Protein AF-A0AAV7CXI5-F1 (afdb_monomer_lite)

Sequence (286 aa):
MQMFTACCPSTSPLQGREEMSVQGQGTQFEPGCSVCAQWKELILSHHNNRNGEIYWGNSDPSMWPTHYWEVAKVYMPRGQTQYKRPKQSDATALLNLLNNCNYFNIQNTSRVREIIRCRNELMHSFNMKVSSTWLEAFGQKMHDLISEFTHVPGLVKEGEKMQEVLLSDWKVEDLGICDVDGILQRESRFELQSATSYTRLLPYDVERRMIEQMIQELSLEIVERGSLTKEDEEKVCKIRNFLAQNEDLRIVFQEDLQWLDCLSKNNFAPNAGKLFPARRPKLFDH

Secondary structure (DSSP, 8-state):
------PPPS---SS-S-------BTTB---SSHHHHHHHHHHHHHB--TTPPP-GGGS-GGGTTT-HHHHHHTT-TT--TT--SGGGS-THHHHHHHHHBGGG--S-HHHHHHHHHHHHHHHHSGGG---HHHHHHHHHHHHHHHHTTTTSTTHHHHHHHHHHHHH----EEE------TTS--SS-SSS--SS---EEE-HHHHHHHHHHHHHHHHHHHHHHHTS--HHHHHHHHHHHHHHHH-HHHHHHTHHHHHHHHHHHTT---TTGGG-S----------

Radius of gyration: 30.29 Å; chains: 1; bounding box: 73×61×79 Å

InterPro domains:
  IPR027897 Protein of unknown function DUF4559 [PF15112] (23-261)
  IPR027897 Protein of unknown function DUF4559 [PTHR35083] (24-264)

Foldseek 3Di:
DPFDPFDDDDDDDDDDDDDDDQAADAQDGDGPDPSLVVLVVQLVVFFQPPPQGFGRNLADSRCVRPQVLRSLQRLDNDHPSPDRHPVRDDCRSVLSCLLGGCPQVQVDSVLSVVLVVLVVCQVPDDVSDDDLVSLLVNLVSLLVRLVSVPVPPPSVVVNVVSNCVSPDDQWDWDQVPPPPPDDDPDDDPDPPPPDGPTDTHDPVRVVLVVLVVLLVVLVVVCVVVVADDPVSVVSLVVSVVVCVVPVPSCVVCVLSNVVSVCRVVPPDDPVCPPPDPPPDPPDDDD

Organism: Engystomops pustulosus (NCBI:txid76066)

Structure (mmCIF, N/CA/C/O backbone):
data_AF-A0AAV7CXI5-F1
#
_entry.id   AF-A0AAV7CXI5-F1
#
loop_
_atom_site.group_PDB
_atom_site.id
_atom_site.type_symbol
_atom_site.label_atom_id
_atom_site.label_alt_id
_atom_site.label_comp_id
_atom_site.label_asym_id
_atom_site.label_entity_id
_atom_site.label_seq_id
_atom_site.pdbx_PDB_ins_code
_atom_site.Cartn_x
_atom_site.Cartn_y
_atom_site.Cartn_z
_atom_site.occupancy
_atom_site.B_iso_or_equiv
_atom_site.auth_seq_id
_atom_site.auth_comp_id
_atom_site.auth_asym_id
_atom_site.auth_atom_id
_atom_site.pdbx_PDB_model_num
ATOM 1 N N . MET A 1 1 ? -6.488 -0.888 26.073 1.00 47.25 1 MET A N 1
ATOM 2 C CA . MET A 1 1 ? -7.222 -2.064 26.582 1.00 47.25 1 MET A CA 1
ATOM 3 C C . MET A 1 1 ? -6.416 -2.679 27.714 1.00 47.25 1 MET A C 1
ATOM 5 O O . MET A 1 1 ? -5.356 -3.231 27.450 1.00 47.25 1 MET A O 1
ATOM 9 N N . GLN A 1 2 ? -6.852 -2.505 28.966 1.00 37.34 2 GLN A N 1
ATOM 10 C CA . GLN A 1 2 ? -6.344 -3.324 30.071 1.00 37.34 2 GLN A CA 1
ATOM 11 C C . GLN A 1 2 ? -6.796 -4.771 29.840 1.00 37.34 2 GLN A C 1
ATOM 13 O O . GLN A 1 2 ? -7.914 -5.012 29.391 1.00 37.34 2 GLN A O 1
ATOM 18 N N . MET A 1 3 ? -5.861 -5.697 30.038 1.00 42.16 3 MET A N 1
ATOM 19 C CA . MET A 1 3 ? -5.921 -7.078 29.575 1.00 42.16 3 MET A CA 1
ATOM 20 C C . MET A 1 3 ? -6.980 -7.879 30.333 1.00 42.16 3 MET A C 1
ATOM 22 O O . MET A 1 3 ? -6.819 -8.152 31.521 1.00 42.16 3 MET A O 1
ATOM 26 N N . PHE A 1 4 ? -8.029 -8.307 29.631 1.00 46.59 4 PHE A N 1
ATOM 27 C CA . PHE A 1 4 ? -8.813 -9.454 30.074 1.00 46.59 4 PHE A CA 1
ATOM 28 C C . PHE A 1 4 ? -7.882 -10.674 30.119 1.00 46.59 4 PHE A C 1
ATOM 30 O O . PHE A 1 4 ? -7.115 -10.912 29.184 1.00 46.59 4 PHE A O 1
ATOM 37 N N . THR A 1 5 ? -7.903 -11.417 31.223 1.00 51.31 5 THR A N 1
ATOM 38 C CA . THR A 1 5 ? -7.179 -12.684 31.370 1.00 51.31 5 THR A CA 1
ATOM 39 C C . THR A 1 5 ? -7.609 -13.687 30.290 1.00 51.31 5 THR A C 1
ATOM 41 O O . THR A 1 5 ? -8.705 -13.593 29.740 1.00 51.31 5 THR A O 1
ATOM 44 N N . ALA A 1 6 ? -6.707 -14.614 29.952 1.00 51.94 6 ALA A N 1
ATOM 45 C CA . ALA A 1 6 ? -6.803 -15.549 28.825 1.00 51.94 6 ALA A CA 1
ATOM 46 C C . ALA A 1 6 ? -8.204 -16.183 28.623 1.00 51.94 6 ALA A C 1
ATOM 48 O O . ALA A 1 6 ? -8.806 -16.664 29.583 1.00 51.94 6 ALA A O 1
ATOM 49 N N . CYS A 1 7 ? -8.703 -16.214 27.372 1.00 55.12 7 CYS A N 1
ATOM 50 C CA . CYS A 1 7 ? -9.904 -16.985 26.994 1.00 55.12 7 CYS A CA 1
ATOM 51 C C . CYS A 1 7 ? -9.528 -18.477 26.800 1.00 55.12 7 CYS A C 1
ATOM 53 O O . CYS A 1 7 ? -8.348 -18.834 26.756 1.00 55.12 7 CYS A O 1
ATOM 55 N N . CYS A 1 8 ? -10.537 -19.354 26.766 1.00 55.53 8 CYS A N 1
ATOM 56 C CA . CYS A 1 8 ? -10.413 -20.816 26.775 1.00 55.53 8 CYS A CA 1
ATOM 57 C C . CYS A 1 8 ? -9.412 -21.354 25.731 1.00 55.53 8 CYS A C 1
ATOM 59 O O . CYS A 1 8 ? -9.425 -20.881 24.594 1.00 55.53 8 CYS A O 1
ATOM 61 N N . PRO A 1 9 ? -8.581 -22.359 26.072 1.00 48.94 9 PRO A N 1
ATOM 62 C CA . PRO A 1 9 ? -7.641 -22.947 25.126 1.00 48.94 9 PRO A CA 1
ATOM 63 C C . PRO A 1 9 ? -8.378 -23.649 23.980 1.00 48.94 9 PRO A C 1
ATOM 65 O O . PRO A 1 9 ? -9.258 -24.483 24.196 1.00 48.94 9 PRO A O 1
ATOM 68 N N . SER A 1 10 ? -7.982 -23.338 22.750 1.00 46.09 10 SER A N 1
ATOM 69 C CA . SER A 1 10 ? -8.401 -24.056 21.551 1.00 46.09 10 SER A CA 1
ATOM 70 C C . SER A 1 10 ? -7.674 -25.413 21.471 1.00 46.09 10 SER A C 1
ATOM 72 O O . SER A 1 10 ? -6.542 -25.488 20.995 1.00 46.09 10 SER A O 1
ATOM 74 N N . THR A 1 11 ? -8.366 -26.469 21.922 1.00 41.22 11 THR A N 1
ATOM 75 C CA . THR A 1 11 ? -8.147 -27.930 21.731 1.00 41.22 11 THR A CA 1
ATOM 76 C C . THR A 1 11 ? -6.982 -28.653 22.449 1.00 41.22 11 THR A C 1
ATOM 78 O O . THR A 1 11 ? -5.836 -28.215 22.437 1.00 41.22 11 THR A O 1
ATOM 81 N N . SER A 1 12 ? -7.341 -29.800 23.058 1.00 35.56 12 SER A N 1
ATOM 82 C CA . SER A 1 12 ? -6.599 -30.688 23.988 1.00 35.56 12 SER A CA 1
ATOM 83 C C . SER A 1 12 ? -5.642 -31.705 23.315 1.00 35.56 12 SER A C 1
ATOM 85 O O . SER A 1 12 ? -5.591 -31.791 22.088 1.00 35.56 12 SER A O 1
ATOM 87 N N . PRO A 1 13 ? -4.939 -32.560 24.099 1.00 40.28 13 PRO A N 1
ATOM 88 C CA . PRO A 1 13 ? -5.475 -33.921 24.237 1.00 40.28 13 PRO A CA 1
ATOM 89 C C . PRO A 1 13 ? -5.474 -34.480 25.677 1.00 40.28 13 PRO A C 1
ATOM 91 O O . PRO A 1 13 ? -4.562 -34.236 26.460 1.00 40.28 13 PRO A O 1
ATOM 94 N N . LEU A 1 14 ? -6.475 -35.338 25.919 1.00 32.94 14 LEU A N 1
ATOM 95 C CA . LEU A 1 14 ? -6.687 -36.299 27.017 1.00 32.94 14 LEU A CA 1
ATOM 96 C C . LEU A 1 14 ? -7.612 -35.896 28.188 1.00 32.94 14 LEU A C 1
ATOM 98 O O . LEU A 1 14 ? -7.341 -35.004 28.981 1.00 32.94 14 LEU A O 1
ATOM 102 N N . GLN A 1 15 ? -8.654 -36.734 28.301 1.00 31.69 15 GLN A N 1
ATOM 103 C CA . GLN A 1 15 ? -9.523 -37.045 29.442 1.00 31.69 15 GLN A CA 1
ATOM 104 C C . GLN A 1 15 ? -10.664 -36.077 29.796 1.00 31.69 15 GLN A C 1
ATOM 106 O O . GLN A 1 15 ? -10.597 -35.283 30.725 1.00 31.69 15 GLN A O 1
ATOM 111 N N . GLY A 1 16 ? -11.798 -36.318 29.126 1.00 30.44 16 GLY A N 1
ATOM 112 C CA . GLY A 1 16 ? -13.092 -36.492 29.789 1.00 30.44 16 GLY A CA 1
ATOM 113 C C . GLY A 1 16 ? -13.636 -35.286 30.545 1.00 30.44 16 G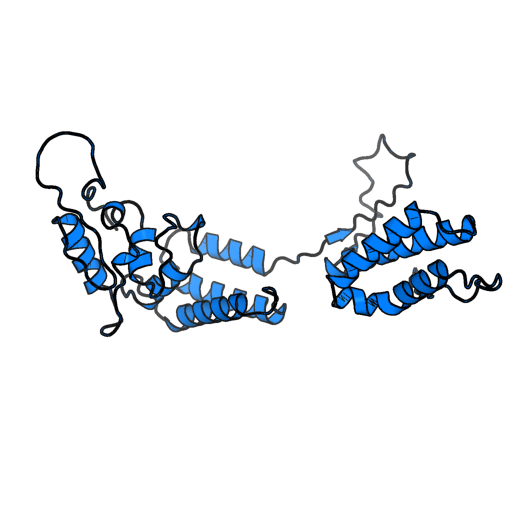LY A C 1
ATOM 114 O O . GLY A 1 16 ? -13.746 -35.341 31.764 1.00 30.44 16 GLY A O 1
ATOM 115 N N . ARG A 1 17 ? -14.039 -34.243 29.817 1.00 30.09 17 ARG A N 1
ATOM 116 C CA . ARG A 1 17 ? -15.078 -33.269 30.193 1.00 30.09 17 ARG A CA 1
ATOM 117 C C . ARG A 1 17 ? -15.551 -32.578 28.915 1.00 30.09 17 ARG A C 1
ATOM 119 O O . ARG A 1 17 ? -14.737 -32.330 28.034 1.00 30.09 17 ARG A O 1
ATOM 126 N N . GLU A 1 18 ? -16.857 -32.356 28.813 1.00 33.19 18 GLU A N 1
ATOM 127 C CA . GLU A 1 18 ? -17.564 -31.835 27.637 1.00 33.19 18 GLU A CA 1
ATOM 128 C C . GLU A 1 18 ? -16.825 -30.658 26.975 1.00 33.19 18 GLU A C 1
ATOM 130 O O . GLU A 1 18 ? -16.590 -29.614 27.583 1.00 33.19 18 GLU A O 1
ATOM 135 N N . GLU A 1 19 ? -16.429 -30.862 25.718 1.00 35.09 19 GLU A N 1
ATOM 136 C CA . GLU A 1 19 ? -15.735 -29.884 24.886 1.00 35.09 19 GLU A CA 1
ATOM 137 C C . GLU A 1 19 ? -16.727 -28.817 24.403 1.00 35.09 19 GLU A C 1
ATOM 139 O O . GLU A 1 19 ? -17.526 -29.051 23.497 1.00 35.09 19 GLU A O 1
ATOM 144 N N . MET A 1 20 ? -16.676 -27.618 24.984 1.00 41.19 20 MET A N 1
ATOM 145 C CA . MET A 1 20 ? -17.403 -26.457 24.463 1.00 41.19 20 MET A CA 1
ATOM 146 C C . MET A 1 20 ? -16.547 -25.760 23.401 1.00 41.19 20 MET A C 1
ATOM 148 O O . MET A 1 20 ? -15.656 -24.970 23.710 1.00 41.19 20 MET A O 1
ATOM 152 N N . SER A 1 21 ? -16.798 -26.084 22.132 1.00 45.56 21 SER A N 1
ATOM 153 C CA . SER A 1 21 ? -16.204 -25.385 20.987 1.00 45.56 21 SER A CA 1
ATOM 154 C C . SER A 1 21 ? -16.724 -23.941 20.923 1.00 45.56 21 SER A C 1
ATOM 156 O O . SER A 1 21 ? -17.924 -23.716 20.783 1.00 45.56 21 SER A O 1
ATOM 158 N N . VAL A 1 22 ? -15.825 -22.956 21.042 1.00 59.28 22 VAL A N 1
ATOM 159 C CA . VAL A 1 22 ? -16.136 -21.512 21.027 1.00 59.28 22 VAL A CA 1
ATOM 160 C C . VAL A 1 22 ? -15.787 -20.925 19.656 1.00 59.28 22 VAL A C 1
ATOM 162 O O . VAL A 1 22 ? -14.892 -20.093 19.535 1.00 59.28 22 VAL A O 1
ATOM 165 N N . GLN A 1 23 ? -16.447 -21.393 18.595 1.00 63.03 23 GLN A N 1
ATOM 166 C CA . GLN A 1 23 ? -16.247 -20.869 17.238 1.00 63.03 23 GLN A CA 1
ATOM 167 C C . GLN A 1 23 ? -17.480 -20.110 16.750 1.00 63.03 23 GLN A C 1
ATOM 169 O O . GLN A 1 23 ? -18.605 -20.600 16.835 1.00 63.03 23 GLN A O 1
ATOM 174 N N . GLY A 1 24 ? -17.260 -18.905 16.219 1.00 64.56 24 GLY A N 1
ATOM 175 C CA . GLY A 1 24 ? -18.281 -18.187 15.462 1.00 64.56 24 GLY A CA 1
ATOM 176 C C . GLY A 1 24 ? -18.542 -18.870 14.119 1.00 64.56 24 GLY A C 1
ATOM 177 O O . GLY A 1 24 ? -17.633 -19.442 13.516 1.00 64.56 24 GLY A O 1
ATOM 178 N N . GLN A 1 25 ? -19.776 -18.793 13.629 1.00 70.69 25 GLN A N 1
ATOM 179 C CA . GLN A 1 25 ? -20.163 -19.276 12.303 1.00 70.69 25 GLN A CA 1
ATOM 180 C C . GLN A 1 25 ? -20.842 -18.148 11.539 1.00 70.69 25 GLN A C 1
ATOM 182 O O . GLN A 1 25 ? -21.933 -17.709 11.898 1.00 70.69 25 GLN A O 1
ATOM 187 N N . GLY A 1 26 ? -20.188 -17.661 10.482 1.00 77.50 26 GLY A N 1
ATOM 188 C CA . GLY A 1 26 ? -20.688 -16.519 9.718 1.00 77.50 26 GLY A CA 1
ATOM 189 C C . GLY A 1 26 ? -20.976 -15.331 10.638 1.00 77.50 26 GLY A C 1
ATOM 190 O O . GLY A 1 26 ? -20.053 -14.793 11.250 1.00 77.50 26 GLY A O 1
ATOM 191 N N . THR A 1 27 ? -22.255 -14.966 10.754 1.00 81.00 27 THR A N 1
ATOM 192 C CA . THR A 1 27 ? -22.753 -13.845 11.567 1.00 81.00 27 THR A CA 1
ATOM 193 C C . THR A 1 27 ? -23.290 -14.233 12.945 1.00 81.00 27 THR A C 1
ATOM 195 O O . THR A 1 27 ? -23.721 -13.371 13.712 1.00 81.00 27 THR A O 1
ATOM 198 N N . GLN A 1 28 ? -23.202 -15.512 13.315 1.00 83.38 28 GLN A N 1
ATOM 199 C CA . GLN A 1 28 ? -23.651 -16.033 14.605 1.00 83.38 28 GLN A CA 1
ATOM 200 C C . GLN A 1 28 ? -22.463 -16.398 15.501 1.00 83.38 28 GLN A C 1
ATOM 202 O O . GLN A 1 28 ? -21.452 -16.934 15.043 1.00 83.38 28 GLN A O 1
ATOM 207 N N . PHE A 1 29 ? -22.586 -16.110 16.796 1.00 85.62 29 PHE A N 1
ATOM 208 C CA . PHE A 1 29 ? -21.598 -16.486 17.804 1.00 85.62 29 PHE A CA 1
ATOM 209 C C . PHE A 1 29 ? -22.244 -16.587 19.178 1.00 85.62 29 PHE A C 1
ATOM 211 O O . PHE A 1 29 ? -22.732 -15.585 19.702 1.00 85.62 29 PHE A O 1
ATOM 218 N N . GLU A 1 30 ? -22.187 -17.771 19.782 1.00 85.19 30 GLU A N 1
ATOM 219 C CA . GLU A 1 30 ? -22.586 -17.984 21.169 1.00 85.19 30 GLU A CA 1
ATOM 220 C C . GLU A 1 30 ? -21.337 -18.123 22.052 1.00 85.19 30 GLU A C 1
ATOM 222 O O . GLU A 1 30 ? -20.504 -19.002 21.812 1.00 85.19 30 GLU A O 1
ATOM 227 N N . PRO A 1 31 ? -21.143 -17.233 23.043 1.00 83.19 31 PRO A N 1
ATOM 228 C CA . PRO A 1 31 ? -19.940 -17.245 23.856 1.00 83.19 31 PRO A CA 1
ATOM 229 C C . PRO A 1 31 ? -19.954 -18.435 24.818 1.00 83.19 31 PRO A C 1
ATOM 231 O O . PRO A 1 31 ? -20.821 -18.544 25.680 1.00 83.19 31 PRO A O 1
ATOM 234 N N . GLY A 1 32 ? -18.936 -19.291 24.728 1.00 83.00 32 GLY A N 1
ATOM 235 C CA . GLY A 1 32 ? -18.778 -20.425 25.640 1.00 83.00 32 GLY A CA 1
ATOM 236 C C . GLY A 1 32 ? -18.135 -20.087 26.991 1.00 83.00 32 GLY A C 1
ATOM 237 O O . GLY A 1 32 ? -17.908 -20.970 27.809 1.00 83.00 32 GLY A O 1
ATOM 238 N N . CYS A 1 33 ? -17.791 -18.828 27.260 1.00 85.81 33 CYS A N 1
ATOM 239 C CA . CYS A 1 33 ? -17.274 -18.428 28.569 1.00 85.81 33 CYS A CA 1
ATOM 240 C C . CYS A 1 33 ? -17.501 -16.938 28.843 1.00 85.81 33 CYS A C 1
ATOM 242 O O . CYS A 1 33 ? -17.789 -16.159 27.931 1.00 85.81 33 CYS A O 1
ATOM 244 N N . SER A 1 34 ? -17.324 -16.530 30.102 1.00 87.06 34 SER A N 1
ATOM 245 C CA . SER A 1 34 ? -17.525 -15.145 30.546 1.00 87.06 34 SER A CA 1
ATOM 246 C C . SER A 1 34 ? -16.591 -14.146 29.857 1.00 87.06 34 SER A C 1
ATOM 248 O O . SER A 1 34 ? -17.034 -13.063 29.487 1.00 87.06 34 SER A O 1
ATOM 250 N N . VAL A 1 35 ? -15.326 -14.511 29.621 1.00 86.75 35 VAL A N 1
ATOM 251 C CA . VAL A 1 35 ? -14.349 -13.654 28.922 1.00 86.75 35 VAL A CA 1
ATOM 252 C C . VAL A 1 35 ? -14.801 -13.387 27.490 1.00 86.75 35 VAL A C 1
ATOM 254 O O . VAL A 1 35 ? -14.877 -12.242 27.051 1.00 86.75 35 VAL A O 1
ATOM 257 N N . CYS A 1 36 ? -15.142 -14.445 26.757 1.00 87.56 36 CYS A N 1
ATOM 258 C CA . CYS A 1 36 ? -15.568 -14.320 25.374 1.00 87.56 36 CYS A CA 1
ATOM 259 C C . CYS A 1 36 ? -16.972 -13.657 25.260 1.00 87.56 36 CYS A C 1
ATOM 261 O O . CYS A 1 36 ? -17.241 -12.974 24.271 1.00 87.56 36 CYS A O 1
ATOM 263 N N . ALA A 1 37 ? -17.824 -13.734 26.295 1.00 88.69 37 ALA A N 1
ATOM 264 C CA . ALA A 1 37 ? -19.063 -12.949 26.392 1.00 88.69 37 ALA A CA 1
ATOM 265 C C . ALA A 1 37 ? -18.801 -11.441 26.576 1.00 88.69 37 ALA A C 1
ATOM 267 O O . ALA A 1 37 ? -19.404 -10.634 25.872 1.00 88.69 37 ALA A O 1
ATOM 268 N N . GLN A 1 38 ? -17.862 -11.063 27.450 1.00 90.75 38 GLN A N 1
ATOM 269 C CA . GLN A 1 38 ? -17.467 -9.660 27.652 1.00 90.75 38 GLN A CA 1
ATOM 270 C C . GLN A 1 38 ? -16.873 -9.050 26.379 1.00 90.75 38 GLN A C 1
ATOM 272 O O . GLN A 1 38 ? -17.186 -7.916 26.027 1.00 90.75 38 GLN A O 1
ATOM 277 N N . TRP A 1 39 ? -16.060 -9.812 25.643 1.00 90.88 39 TRP A N 1
ATOM 278 C CA . TRP A 1 39 ? -15.565 -9.371 24.339 1.00 90.88 39 TRP A CA 1
ATOM 279 C C . TRP A 1 39 ? -16.685 -9.183 23.317 1.00 90.88 39 TRP A C 1
ATOM 281 O O . TRP A 1 39 ? -16.694 -8.166 22.627 1.00 90.88 39 TRP A O 1
ATOM 291 N N . LYS A 1 40 ? -17.640 -10.121 23.229 1.00 90.25 40 LYS A N 1
ATOM 292 C CA . LYS A 1 40 ? -18.816 -9.985 22.351 1.00 90.25 40 LYS A CA 1
ATOM 293 C C . LYS A 1 40 ? -19.586 -8.703 22.674 1.00 90.25 40 LYS A C 1
ATOM 295 O O . LYS A 1 40 ? -19.893 -7.940 21.762 1.00 90.25 40 LYS A O 1
ATOM 300 N N . GLU A 1 41 ? -19.850 -8.450 23.954 1.00 90.56 41 GLU A N 1
ATOM 301 C CA . GLU A 1 41 ? -20.524 -7.236 24.424 1.00 90.56 41 GLU A CA 1
ATOM 302 C C . GLU A 1 41 ? -19.735 -5.969 24.069 1.00 90.56 41 GLU A C 1
ATOM 304 O O . GLU A 1 41 ? -20.310 -5.026 23.530 1.00 90.56 41 GLU A O 1
ATOM 309 N N . LEU A 1 42 ? -18.417 -5.966 24.288 1.00 91.50 42 LEU A N 1
ATOM 310 C CA . LEU A 1 42 ? -17.548 -4.831 23.975 1.00 91.50 42 LEU A CA 1
ATOM 311 C C . LEU A 1 42 ? -17.474 -4.542 22.467 1.00 91.50 42 LEU A C 1
ATOM 313 O O . LEU A 1 42 ? -17.495 -3.388 22.047 1.00 91.50 42 LEU A O 1
ATOM 317 N N . ILE A 1 43 ? -17.390 -5.583 21.638 1.00 91.44 43 ILE A N 1
ATOM 318 C CA . ILE A 1 43 ? -17.382 -5.439 20.177 1.00 91.44 43 ILE A CA 1
ATOM 319 C C . ILE A 1 43 ? -18.723 -4.864 19.710 1.00 91.44 43 ILE A C 1
ATOM 321 O O . ILE A 1 43 ? -18.734 -3.925 18.919 1.00 91.44 43 ILE A O 1
ATOM 325 N N . LEU A 1 44 ? -19.840 -5.390 20.220 1.00 90.25 44 LEU A N 1
ATOM 326 C CA . LEU A 1 44 ? -21.183 -4.915 19.882 1.00 90.25 44 LEU A CA 1
ATOM 327 C C . LEU A 1 44 ? -21.425 -3.473 20.343 1.00 90.25 44 LEU A C 1
ATOM 329 O O . LEU A 1 44 ? -21.988 -2.685 19.587 1.00 90.25 44 LEU A O 1
ATOM 333 N N . SER A 1 45 ? -20.991 -3.110 21.552 1.00 91.06 45 SER A N 1
ATOM 334 C CA . SER A 1 45 ? -21.220 -1.774 22.118 1.00 91.06 45 SER A CA 1
ATOM 335 C C . SER A 1 45 ? -20.477 -0.675 21.356 1.00 91.06 45 SER A C 1
ATOM 337 O O . SER A 1 45 ? -20.969 0.452 21.250 1.00 91.06 45 SER A O 1
ATOM 339 N N . HIS A 1 46 ? -19.322 -1.010 20.777 1.00 90.50 46 HIS A N 1
ATOM 340 C CA . HIS A 1 46 ? -18.525 -0.081 19.984 1.00 90.50 46 HIS A CA 1
ATOM 341 C C . HIS A 1 46 ? -18.806 -0.137 18.476 1.00 90.50 46 HIS A C 1
ATOM 343 O O . HIS A 1 46 ? -18.288 0.703 17.735 1.00 90.50 46 HIS A O 1
ATOM 349 N N . HIS A 1 47 ? -19.652 -1.056 18.006 1.00 90.25 47 HIS A N 1
ATO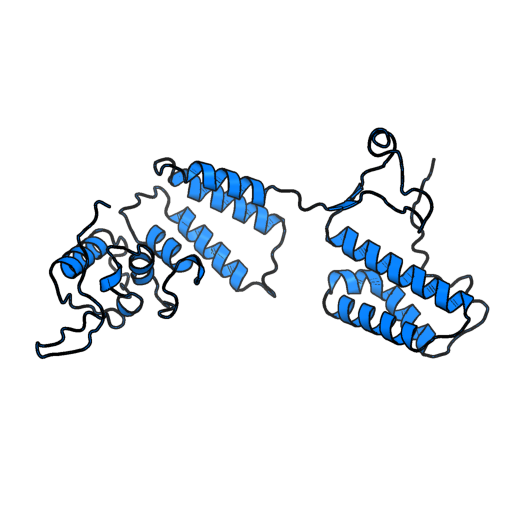M 350 C CA . HIS A 1 47 ? -20.015 -1.157 16.595 1.00 90.25 47 HIS A CA 1
ATOM 351 C C . HIS A 1 47 ? -20.960 -0.012 16.191 1.00 90.25 47 HIS A C 1
ATOM 353 O O . HIS A 1 47 ? -22.110 0.066 16.625 1.00 90.25 47 HIS A O 1
ATOM 359 N N . ASN A 1 48 ? -20.489 0.906 15.346 1.00 84.50 48 ASN A N 1
ATOM 360 C CA . ASN A 1 48 ? -21.250 2.098 14.956 1.00 84.50 48 ASN A CA 1
ATOM 361 C C . ASN A 1 48 ? -22.290 1.818 13.851 1.00 84.50 48 ASN A C 1
ATOM 363 O O . ASN A 1 48 ? -23.235 2.589 13.674 1.00 84.50 48 ASN A O 1
ATOM 367 N N . ASN A 1 49 ? -22.154 0.703 13.131 1.00 74.06 49 ASN A N 1
ATOM 368 C CA . ASN A 1 49 ? -23.065 0.324 12.065 1.00 74.06 49 ASN A CA 1
ATOM 369 C C . ASN A 1 49 ? -24.167 -0.575 12.637 1.00 74.06 49 ASN A C 1
ATOM 371 O O . ASN A 1 49 ? -23.985 -1.782 12.773 1.00 74.06 49 ASN A O 1
ATOM 375 N N . ARG A 1 50 ? -25.317 0.023 12.975 1.00 58.28 50 ARG A N 1
ATOM 376 C CA . ARG A 1 50 ? -26.485 -0.693 13.529 1.00 58.28 50 ARG A CA 1
ATOM 377 C C . ARG A 1 50 ? -27.083 -1.735 12.575 1.00 58.28 50 ARG A C 1
ATOM 379 O O . ARG A 1 50 ? -27.768 -2.636 13.039 1.00 58.28 50 ARG A O 1
ATOM 386 N N . ASN A 1 51 ? -26.806 -1.617 11.275 1.00 60.19 51 ASN A N 1
ATOM 387 C CA . ASN A 1 51 ? -27.231 -2.566 10.241 1.00 60.19 51 ASN A CA 1
ATOM 388 C C . ASN A 1 51 ? -26.072 -3.458 9.761 1.00 60.19 51 ASN A C 1
ATOM 390 O O . ASN A 1 51 ? -26.246 -4.244 8.834 1.00 60.19 51 ASN A O 1
ATOM 394 N N . GLY A 1 52 ? -24.872 -3.281 10.319 1.00 66.81 52 GLY A N 1
ATOM 395 C CA . GLY A 1 52 ? -23.676 -3.978 9.881 1.00 66.81 52 GLY A CA 1
ATOM 396 C C . GLY A 1 52 ? -23.596 -5.345 10.525 1.00 66.81 52 GLY A C 1
ATOM 397 O O . GLY A 1 52 ? -23.624 -5.462 11.747 1.00 66.81 52 GLY A O 1
ATOM 398 N N . GLU A 1 53 ? -23.484 -6.370 9.693 1.00 81.88 53 GLU A N 1
ATOM 399 C CA . GLU A 1 53 ? -23.221 -7.720 10.161 1.00 81.88 53 GLU A CA 1
ATOM 400 C C . GLU A 1 53 ? -21.829 -7.799 10.794 1.00 81.88 53 GLU A C 1
ATOM 402 O O . GLU A 1 53 ? -20.856 -7.254 10.267 1.00 81.88 53 GLU A O 1
ATOM 407 N N . ILE A 1 54 ? -21.741 -8.504 11.920 1.00 88.56 54 ILE A N 1
ATOM 408 C CA . ILE A 1 54 ? -20.467 -8.887 12.521 1.00 88.56 54 ILE A CA 1
ATOM 409 C C . ILE A 1 54 ? -20.151 -10.301 12.060 1.00 88.56 54 ILE A C 1
ATOM 411 O O . ILE A 1 54 ? -20.949 -11.213 12.247 1.00 88.56 54 ILE A O 1
ATOM 415 N N . TYR A 1 55 ? -18.972 -10.489 11.484 1.00 89.56 55 TYR A N 1
ATOM 416 C CA . TYR A 1 55 ? -18.531 -11.727 10.853 1.00 89.56 55 TYR A CA 1
ATOM 417 C C . TYR A 1 55 ? -17.680 -12.549 11.820 1.00 89.56 55 TYR A C 1
ATOM 419 O O . TYR A 1 55 ? -16.470 -12.713 11.642 1.00 89.56 55 TYR A O 1
ATOM 427 N N . TRP A 1 56 ? -18.313 -13.051 12.878 1.00 89.12 56 TRP A N 1
ATOM 428 C CA . TRP A 1 56 ? -17.651 -13.821 13.932 1.00 89.12 56 TRP A CA 1
ATOM 429 C C . TRP A 1 56 ? -16.865 -15.023 13.409 1.00 89.12 56 TRP A C 1
ATOM 431 O O . TRP A 1 56 ? -15.806 -15.328 13.949 1.00 89.12 56 TRP A O 1
ATOM 441 N N . GLY A 1 57 ? -17.336 -15.667 12.334 1.00 87.44 57 GLY A N 1
ATOM 442 C CA . GLY A 1 57 ? -16.657 -16.817 11.724 1.00 87.44 57 GLY A CA 1
ATOM 443 C C . GLY A 1 57 ? -15.276 -16.518 11.135 1.00 87.44 57 GLY A C 1
ATOM 444 O O . GLY A 1 57 ? -14.529 -17.443 10.832 1.00 87.44 57 GLY A O 1
ATOM 445 N N . ASN A 1 58 ? -14.904 -15.244 10.994 1.00 88.25 58 ASN A N 1
ATOM 446 C CA . ASN A 1 58 ? -13.575 -14.863 10.523 1.00 88.25 58 ASN A CA 1
ATOM 447 C C . ASN A 1 58 ? -12.503 -14.900 11.609 1.00 88.25 58 ASN A C 1
ATOM 449 O O . ASN A 1 58 ? -11.317 -14.786 11.291 1.00 88.25 58 ASN A O 1
ATOM 453 N N . SER A 1 59 ? -12.911 -14.971 12.873 1.00 88.31 59 SER A N 1
ATOM 454 C CA . SER A 1 59 ? -12.033 -14.779 14.014 1.00 88.31 59 SER A CA 1
ATOM 455 C C . SER A 1 59 ? -12.003 -16.0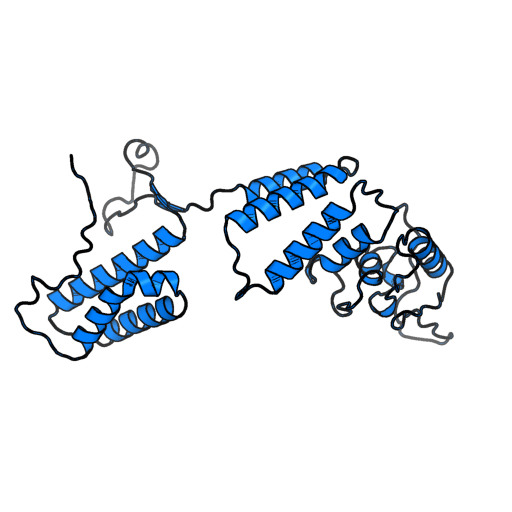01 14.920 1.00 88.31 59 SER A C 1
ATOM 457 O O . SER A 1 59 ? -12.967 -16.757 14.998 1.00 88.31 59 SER A O 1
ATOM 459 N N . ASP A 1 60 ? -10.887 -16.162 15.624 1.00 87.25 60 ASP A N 1
ATOM 460 C CA . ASP A 1 60 ? -10.741 -17.079 16.745 1.00 87.25 60 ASP A CA 1
ATOM 461 C C . ASP A 1 60 ? -10.948 -16.332 18.084 1.00 87.25 60 ASP A C 1
ATOM 463 O O . ASP A 1 60 ? -10.055 -15.590 18.515 1.00 87.25 60 ASP A O 1
ATOM 467 N N . PRO A 1 61 ? -12.096 -16.514 18.773 1.00 87.38 61 PRO A N 1
ATOM 468 C CA . PRO A 1 61 ? -12.387 -15.832 20.035 1.00 87.38 61 PRO A CA 1
ATOM 469 C C . PRO A 1 61 ? -11.381 -16.118 21.152 1.00 87.38 61 PRO A C 1
ATOM 471 O O . PRO A 1 61 ? -11.155 -15.263 22.012 1.00 87.38 61 PRO A O 1
ATOM 474 N N . SER A 1 62 ? -10.730 -17.290 21.130 1.00 84.81 62 SER A N 1
ATOM 475 C CA . SER A 1 62 ? -9.714 -17.650 22.130 1.00 84.81 62 SER A CA 1
ATOM 476 C C . SER A 1 62 ? -8.511 -16.695 22.109 1.00 84.81 62 SER A C 1
ATOM 478 O O . SER A 1 62 ? -7.824 -16.509 23.116 1.00 84.81 62 SER A O 1
ATOM 480 N N . MET A 1 63 ? -8.303 -16.025 20.974 1.00 86.62 63 MET A N 1
ATOM 481 C CA . MET A 1 63 ? -7.140 -15.198 20.690 1.00 86.62 63 MET A CA 1
ATOM 482 C C . MET A 1 63 ? -7.392 -13.696 20.894 1.00 86.62 63 MET A C 1
ATOM 484 O O . MET A 1 63 ? -6.424 -12.937 20.933 1.00 86.62 63 MET A O 1
ATOM 488 N N . TRP A 1 64 ? -8.637 -13.240 21.089 1.00 88.44 64 TRP A N 1
ATOM 489 C CA . TRP A 1 64 ? -8.956 -11.814 21.299 1.00 88.44 64 TRP A CA 1
ATOM 490 C C . TRP A 1 64 ? -8.150 -11.117 22.408 1.00 88.44 64 TRP A C 1
ATOM 492 O O . TRP A 1 64 ? -7.716 -9.986 22.179 1.00 88.44 64 TRP A O 1
ATOM 502 N N . PRO A 1 65 ? -7.866 -11.749 23.568 1.00 84.88 65 PRO A N 1
ATOM 503 C CA . PRO A 1 65 ? -7.106 -11.090 24.631 1.00 84.88 65 PRO A CA 1
ATOM 504 C C . PRO A 1 65 ? -5.650 -10.775 24.267 1.00 84.88 65 PRO A C 1
ATOM 506 O O . PRO A 1 65 ? -5.049 -9.879 24.854 1.00 84.88 65 PRO A O 1
ATOM 509 N N . THR A 1 66 ? -5.066 -11.528 23.332 1.00 84.06 66 THR A N 1
ATOM 510 C CA . THR A 1 66 ? -3.625 -11.482 23.029 1.00 84.06 66 THR A CA 1
ATOM 511 C C . THR A 1 66 ? -3.324 -11.031 21.601 1.00 84.06 66 THR A C 1
ATOM 513 O O . THR A 1 66 ? -2.238 -10.520 21.333 1.00 84.06 66 THR A O 1
ATOM 516 N N . HIS A 1 67 ? -4.277 -11.184 20.681 1.00 86.38 67 HIS A N 1
ATOM 517 C CA . HIS A 1 67 ? -4.118 -10.907 19.259 1.00 86.38 67 HIS A CA 1
ATOM 518 C C . HIS A 1 67 ? -5.210 -9.945 18.785 1.00 86.38 67 HIS A C 1
ATOM 520 O O . HIS A 1 67 ? -6.251 -10.354 18.277 1.00 86.38 67 HIS A O 1
ATOM 526 N N . TYR A 1 68 ? -4.932 -8.641 18.861 1.00 86.38 68 TYR A N 1
ATOM 527 C CA . TYR A 1 68 ? -5.857 -7.578 18.427 1.00 86.38 68 TYR A CA 1
ATOM 528 C C . TYR A 1 68 ? -6.326 -7.720 16.971 1.00 86.38 68 TYR A C 1
ATOM 530 O O . TYR A 1 68 ? -7.396 -7.245 16.603 1.00 86.38 68 TYR A O 1
ATOM 538 N N . TRP A 1 69 ? -5.531 -8.393 16.136 1.00 88.12 69 TRP A N 1
ATOM 539 C CA . TRP A 1 69 ? -5.891 -8.691 14.753 1.00 88.12 69 TRP A CA 1
ATOM 540 C C . TRP A 1 69 ? -7.159 -9.540 14.640 1.00 88.12 69 TRP A C 1
ATOM 542 O O . TRP A 1 69 ? -7.973 -9.300 13.756 1.00 88.12 69 TRP A O 1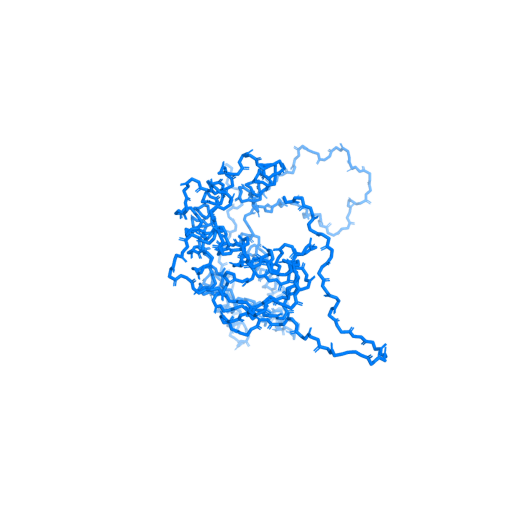
ATOM 552 N N . GLU A 1 70 ? -7.356 -10.491 15.552 1.00 89.00 70 GLU A N 1
ATOM 553 C CA . GLU A 1 70 ? -8.545 -11.345 15.576 1.00 89.00 70 GLU A CA 1
ATOM 554 C C . GLU A 1 70 ? -9.805 -10.509 15.824 1.00 89.00 70 GLU A C 1
ATOM 556 O O . GLU A 1 70 ? -10.793 -10.652 15.108 1.00 89.00 70 GLU A O 1
ATOM 561 N N . VAL A 1 71 ? -9.723 -9.516 16.714 1.00 91.00 71 VAL A N 1
ATOM 562 C CA . VAL A 1 71 ? -10.812 -8.552 16.928 1.00 91.00 71 VAL A CA 1
ATOM 563 C C . VAL A 1 71 ? -11.110 -7.752 15.657 1.00 91.00 71 VAL A C 1
ATOM 565 O O . VAL A 1 71 ? -12.267 -7.504 15.352 1.00 91.00 71 VAL A O 1
ATOM 568 N N . ALA A 1 72 ? -10.105 -7.370 14.866 1.00 91.06 72 ALA A N 1
ATOM 569 C CA . ALA A 1 72 ? -10.342 -6.621 13.628 1.00 91.06 72 ALA A CA 1
ATOM 570 C C . ALA A 1 72 ? -11.077 -7.450 12.554 1.00 91.06 72 ALA A C 1
ATOM 572 O O . ALA A 1 72 ? -11.864 -6.909 11.777 1.00 91.06 72 ALA A O 1
ATOM 573 N N . LYS A 1 73 ? -10.857 -8.770 12.502 1.00 90.12 73 LYS A N 1
ATOM 574 C CA . LYS A 1 73 ? -11.440 -9.646 11.470 1.00 90.12 73 LYS A CA 1
ATOM 575 C C . LYS A 1 73 ? -12.957 -9.768 11.531 1.00 90.12 73 LYS A C 1
ATOM 577 O O . LYS A 1 73 ? -13.578 -9.995 10.490 1.00 90.12 73 LYS A O 1
ATOM 582 N N . VAL A 1 74 ? -13.558 -9.605 12.711 1.00 90.75 74 VAL A N 1
ATOM 583 C CA . VAL A 1 74 ? -15.022 -9.681 12.856 1.00 90.75 74 VAL A CA 1
ATOM 584 C C . VAL A 1 74 ? -15.731 -8.541 12.117 1.00 90.75 74 VAL A C 1
ATOM 586 O O . VAL A 1 74 ? -16.907 -8.654 11.801 1.00 90.75 74 VAL A O 1
ATOM 589 N N . TYR A 1 75 ? -15.012 -7.473 11.761 1.00 90.12 75 TYR A N 1
ATOM 590 C CA . TYR A 1 75 ? -15.530 -6.358 10.967 1.00 90.12 75 TYR A CA 1
ATOM 591 C C . TYR A 1 75 ? -15.402 -6.581 9.447 1.00 90.12 75 TYR A C 1
ATOM 593 O O . TYR A 1 75 ? -15.719 -5.685 8.666 1.00 90.12 75 TYR A O 1
ATOM 601 N N . MET A 1 76 ? -14.908 -7.742 8.992 1.00 85.88 76 MET A N 1
ATOM 602 C CA . MET A 1 76 ? -14.627 -7.990 7.574 1.00 85.88 76 MET A CA 1
ATOM 603 C C . MET A 1 76 ? -15.713 -8.849 6.892 1.00 85.88 76 MET A C 1
ATOM 605 O O . MET A 1 76 ? -15.845 -10.017 7.221 1.00 85.88 76 MET A O 1
ATOM 609 N N . PRO A 1 77 ? -16.413 -8.369 5.851 1.00 76.69 77 PRO A N 1
ATOM 610 C CA . PRO A 1 77 ? -17.470 -9.144 5.186 1.00 76.69 77 PRO A CA 1
ATOM 611 C C . PRO A 1 77 ? -17.020 -10.376 4.392 1.00 76.69 77 PRO A C 1
ATOM 613 O O . PRO A 1 77 ? -17.829 -11.238 4.064 1.00 76.69 77 PRO A O 1
ATOM 616 N N . ARG A 1 78 ? -15.733 -10.467 4.042 1.00 73.69 78 ARG A N 1
ATOM 617 C CA . ARG A 1 78 ? -15.156 -11.555 3.230 1.00 73.69 78 ARG A CA 1
ATOM 618 C C . ARG A 1 78 ? -13.804 -11.989 3.803 1.00 73.69 78 ARG A C 1
ATOM 620 O O . ARG A 1 78 ? -12.783 -11.916 3.124 1.00 73.69 78 ARG A O 1
ATOM 627 N N . GLY A 1 79 ? -13.802 -12.322 5.093 1.00 67.06 79 GLY A N 1
ATOM 628 C CA . GLY A 1 79 ? -12.600 -12.589 5.877 1.00 67.06 79 GLY A CA 1
ATOM 629 C C . GLY A 1 79 ? -11.719 -13.704 5.333 1.00 67.06 79 GLY A C 1
ATOM 630 O O . GLY A 1 79 ? -12.197 -14.755 4.922 1.00 67.06 79 GLY A O 1
ATOM 631 N N . GLN A 1 80 ? -10.406 -13.496 5.400 1.00 66.56 80 GLN A N 1
ATOM 632 C CA . GLN A 1 80 ? -9.422 -14.546 5.163 1.00 66.56 80 GLN A CA 1
ATOM 633 C C . GLN A 1 80 ? -9.128 -15.272 6.488 1.00 66.56 80 GLN A C 1
ATOM 635 O O . GLN A 1 80 ? -8.182 -14.943 7.208 1.00 66.56 80 GLN A O 1
ATOM 640 N N . THR A 1 81 ? -9.966 -16.257 6.818 1.00 69.56 81 THR A N 1
ATOM 641 C CA . THR A 1 81 ? -9.904 -17.067 8.056 1.00 69.56 81 THR A CA 1
ATOM 642 C C . THR A 1 81 ? -8.537 -17.717 8.298 1.00 69.56 81 THR A C 1
ATOM 644 O O . THR A 1 81 ? -8.140 -17.938 9.440 1.00 69.56 81 THR A O 1
ATOM 647 N N . GLN A 1 82 ? -7.781 -17.964 7.228 1.00 69.88 82 GLN A N 1
ATOM 648 C CA . GLN A 1 82 ? -6.476 -18.625 7.249 1.00 69.88 82 GLN A CA 1
ATOM 649 C C . GLN A 1 82 ? -5.316 -17.788 7.822 1.00 69.88 82 GLN A C 1
ATOM 651 O O . GLN A 1 82 ? -4.327 -18.361 8.283 1.00 69.88 82 GLN A O 1
ATOM 656 N N . TYR A 1 83 ? -5.402 -16.452 7.837 1.00 74.12 83 TYR A N 1
ATOM 657 C CA . TYR A 1 83 ? -4.270 -15.603 8.238 1.00 74.12 83 TYR A CA 1
ATOM 658 C C . TYR A 1 83 ? -4.411 -15.104 9.668 1.00 74.12 83 TYR A C 1
ATOM 660 O O . TYR A 1 83 ? -5.253 -14.263 9.963 1.00 74.12 83 TYR A O 1
ATOM 668 N N . LYS A 1 84 ? -3.556 -15.577 10.575 1.00 70.25 84 LYS A N 1
ATOM 669 C CA . LYS A 1 84 ? -3.639 -15.258 12.014 1.00 70.25 84 LYS A CA 1
ATOM 670 C C . LYS A 1 84 ? -2.877 -13.991 12.421 1.00 70.25 84 LYS A C 1
ATOM 672 O O . LYS A 1 84 ? -2.889 -13.614 13.589 1.00 70.25 84 LYS A O 1
ATOM 677 N N . ARG A 1 85 ? -2.174 -13.334 11.490 1.00 73.94 85 ARG A N 1
ATOM 678 C CA . ARG A 1 85 ? -1.301 -12.189 11.798 1.00 73.94 85 ARG A CA 1
ATOM 679 C C . ARG A 1 85 ? -1.491 -11.026 10.821 1.00 73.94 85 ARG A C 1
ATOM 681 O O . ARG A 1 85 ? -1.651 -11.283 9.630 1.00 73.94 85 ARG A O 1
ATOM 688 N N . PRO A 1 86 ? -1.327 -9.767 11.280 1.00 77.25 86 PRO A N 1
ATOM 689 C CA . PRO A 1 86 ? -1.380 -8.588 10.411 1.00 77.25 86 PRO A CA 1
ATOM 690 C C . PRO A 1 86 ? -0.397 -8.650 9.238 1.00 77.25 86 PRO A C 1
ATOM 692 O O . PRO A 1 86 ? -0.706 -8.199 8.151 1.00 77.25 86 PRO A O 1
ATOM 695 N N . LYS A 1 87 ? 0.783 -9.258 9.433 1.00 81.56 87 LYS A N 1
ATOM 696 C CA . LYS A 1 87 ? 1.814 -9.394 8.386 1.00 81.56 87 LYS A CA 1
ATOM 697 C C . LYS A 1 87 ? 1.443 -10.363 7.255 1.00 81.56 87 LYS A C 1
ATOM 699 O O . LYS A 1 87 ? 2.169 -10.439 6.274 1.00 81.56 87 LYS A O 1
ATOM 704 N N . GLN A 1 88 ? 0.392 -11.160 7.429 1.00 79.12 88 GLN A N 1
ATOM 705 C CA . GLN A 1 88 ? -0.001 -12.227 6.502 1.00 79.12 88 GLN A CA 1
ATOM 706 C C . GLN A 1 88 ? -1.270 -11.884 5.713 1.00 79.12 88 GLN A C 1
ATOM 708 O O . GLN A 1 88 ? -1.711 -12.687 4.903 1.00 79.12 88 GLN A O 1
ATOM 713 N N . SER A 1 89 ? -1.866 -10.724 5.975 1.00 76.81 89 SER A N 1
ATOM 714 C CA . SER A 1 89 ? -3.112 -10.266 5.371 1.00 76.81 89 SER A CA 1
ATOM 715 C C . SER A 1 89 ? -2.956 -8.803 4.978 1.00 76.81 89 SER A C 1
ATOM 717 O O . SER A 1 89 ? -2.109 -8.090 5.510 1.00 76.81 89 SER A O 1
ATOM 719 N N . ASP A 1 90 ? -3.799 -8.342 4.062 1.00 82.56 90 ASP A N 1
ATOM 720 C CA . ASP A 1 90 ? -3.908 -6.915 3.780 1.00 82.56 90 ASP A CA 1
ATOM 721 C C . ASP A 1 90 ? -4.465 -6.129 4.990 1.00 82.56 90 ASP A C 1
ATOM 723 O O . ASP A 1 90 ? -4.948 -6.699 5.973 1.00 82.56 90 ASP A O 1
ATOM 727 N N . ALA A 1 91 ? -4.435 -4.796 4.912 1.00 87.19 91 ALA A N 1
ATOM 728 C CA . ALA A 1 91 ? -4.920 -3.912 5.975 1.00 87.19 91 ALA A CA 1
ATOM 729 C C . ALA A 1 91 ? -6.461 -3.822 6.070 1.00 87.19 91 ALA A C 1
ATOM 731 O O . ALA A 1 91 ? -6.984 -3.018 6.845 1.00 87.19 91 ALA A O 1
ATOM 732 N N . THR A 1 92 ? -7.215 -4.627 5.311 1.00 88.12 92 THR A N 1
ATOM 733 C CA . THR A 1 92 ? -8.680 -4.507 5.197 1.00 88.12 92 THR A CA 1
ATOM 734 C C . THR A 1 92 ? -9.385 -4.662 6.533 1.00 88.12 92 THR A C 1
ATOM 736 O O . THR A 1 92 ? -10.357 -3.952 6.787 1.00 88.12 92 THR A O 1
ATOM 739 N N . ALA A 1 93 ? -8.922 -5.581 7.387 1.00 89.25 93 ALA A N 1
ATOM 740 C CA . ALA A 1 93 ? -9.569 -5.835 8.675 1.00 89.25 93 ALA A CA 1
ATOM 741 C C . ALA A 1 93 ? -9.475 -4.591 9.560 1.00 89.25 93 ALA A C 1
ATOM 743 O O . ALA A 1 93 ? -10.470 -4.136 10.114 1.00 89.25 93 ALA A O 1
ATOM 744 N N . LEU A 1 94 ? -8.276 -4.003 9.616 1.00 90.44 94 LEU A N 1
ATOM 745 C CA . LEU A 1 94 ? -8.012 -2.794 10.382 1.00 90.44 94 LEU A CA 1
ATOM 746 C C . LEU A 1 94 ? -8.812 -1.609 9.840 1.00 90.44 94 LEU A C 1
ATOM 748 O O . LEU A 1 94 ? -9.446 -0.906 10.615 1.00 90.44 94 LEU A O 1
ATOM 752 N N . LEU A 1 95 ? -8.842 -1.407 8.522 1.00 91.75 95 LEU A N 1
ATOM 753 C CA . LEU A 1 95 ? -9.597 -0.303 7.927 1.00 91.75 95 LEU A CA 1
ATOM 754 C C . LEU A 1 95 ? -11.109 -0.438 8.168 1.00 91.75 95 LEU A C 1
ATOM 756 O O . LEU A 1 95 ? -11.767 0.553 8.477 1.00 91.75 95 LEU A O 1
ATOM 760 N N . ASN A 1 96 ? -11.663 -1.653 8.090 1.00 91.06 96 ASN A N 1
ATOM 761 C CA . ASN A 1 96 ? -13.074 -1.880 8.414 1.00 91.06 96 ASN A CA 1
ATOM 762 C C . ASN A 1 96 ? -13.367 -1.696 9.903 1.00 91.06 96 ASN A C 1
ATOM 764 O O . ASN A 1 96 ? -14.411 -1.134 10.230 1.00 91.06 96 ASN A O 1
ATOM 768 N N . LEU A 1 97 ? -12.460 -2.122 10.787 1.00 91.75 97 LEU A N 1
ATOM 769 C CA . LEU A 1 97 ? -12.554 -1.849 12.218 1.00 91.75 97 LEU A CA 1
ATOM 770 C C . LEU A 1 97 ? -12.591 -0.336 12.466 1.00 91.75 97 LEU A C 1
ATOM 772 O O . LEU A 1 97 ? -13.527 0.150 13.084 1.00 91.75 97 LEU A O 1
ATOM 776 N N . LEU A 1 98 ? -11.627 0.420 11.935 1.00 91.44 98 LEU A N 1
ATOM 777 C CA . LEU A 1 98 ? -11.565 1.877 12.100 1.00 91.44 98 LEU A CA 1
ATOM 778 C C . LEU A 1 98 ? -12.804 2.584 11.531 1.00 91.44 98 LEU A C 1
ATOM 780 O O . LEU A 1 98 ? -13.279 3.557 12.108 1.00 91.44 98 LEU A O 1
ATOM 784 N N . ASN A 1 99 ? -13.360 2.089 10.424 1.00 91.50 99 ASN A N 1
ATOM 785 C CA . ASN A 1 99 ? -14.569 2.656 9.832 1.00 91.50 99 ASN A CA 1
ATOM 786 C C . ASN A 1 99 ? -15.830 2.367 10.664 1.00 91.50 99 ASN A C 1
ATOM 788 O O . ASN A 1 99 ? -16.721 3.214 10.745 1.00 91.50 99 ASN A O 1
ATOM 792 N N . ASN A 1 100 ? -15.918 1.176 11.265 1.00 90.75 100 ASN A N 1
ATOM 793 C CA . ASN A 1 100 ? -17.143 0.679 11.893 1.00 90.75 100 ASN A CA 1
ATOM 794 C C . ASN A 1 100 ? -17.106 0.644 13.437 1.00 90.75 100 ASN A C 1
ATOM 796 O O . ASN A 1 100 ? -18.061 0.184 14.061 1.00 90.75 100 ASN A O 1
ATOM 800 N N . CYS A 1 101 ? -16.031 1.122 14.072 1.00 90.50 101 CYS A N 1
ATOM 801 C CA . CYS A 1 101 ? -15.848 1.107 15.525 1.00 90.50 101 CYS A CA 1
ATOM 802 C C . CYS A 1 101 ? -15.720 2.526 16.092 1.00 90.50 101 CYS A C 1
ATOM 804 O O . CYS A 1 101 ? -14.829 3.285 15.712 1.00 90.50 101 CYS A O 1
ATOM 806 N N . ASN A 1 102 ? -16.587 2.885 17.040 1.00 89.44 102 ASN A N 1
ATOM 807 C CA . ASN A 1 102 ? -16.573 4.203 17.683 1.00 89.44 102 ASN A CA 1
ATOM 808 C C . ASN A 1 102 ? -15.516 4.335 18.802 1.00 89.44 102 ASN A C 1
ATOM 810 O O . ASN A 1 102 ? -15.236 5.453 19.226 1.00 89.44 102 ASN A O 1
ATOM 814 N N . TYR A 1 103 ? -14.887 3.236 19.244 1.00 88.44 103 TYR A N 1
ATOM 815 C CA . TYR A 1 103 ? -13.881 3.245 20.318 1.00 88.44 103 TYR A CA 1
ATOM 816 C C . TYR A 1 103 ? -12.667 4.126 19.986 1.00 88.44 103 TYR A C 1
ATOM 818 O O . TYR A 1 103 ? -12.112 4.784 20.860 1.00 88.44 103 TYR A O 1
ATOM 826 N N . PHE A 1 104 ? -12.259 4.153 18.714 1.00 84.38 104 PHE A N 1
ATOM 827 C CA . PHE A 1 104 ? -11.090 4.912 18.259 1.00 84.38 104 PHE A CA 1
ATOM 828 C C . PHE A 1 104 ? -11.364 6.406 18.059 1.00 84.38 104 PHE A C 1
ATOM 830 O O . PHE A 1 104 ? -10.429 7.150 17.783 1.00 84.38 104 PHE A O 1
ATOM 837 N N . ASN A 1 105 ? -12.626 6.838 18.190 1.00 81.38 105 ASN A N 1
ATOM 838 C CA . ASN A 1 105 ? -13.052 8.237 18.134 1.00 81.38 105 ASN A CA 1
ATOM 839 C C . ASN A 1 105 ? -12.446 9.043 16.966 1.00 81.38 105 ASN A C 1
ATOM 841 O O . ASN A 1 105 ? -11.991 10.173 17.140 1.00 81.38 105 ASN A O 1
ATOM 845 N N . ILE A 1 106 ? -12.416 8.446 15.773 1.00 84.19 106 ILE A N 1
ATOM 846 C CA . ILE A 1 106 ? -11.939 9.110 14.554 1.00 84.19 106 ILE A CA 1
ATOM 847 C C . ILE A 1 106 ? -12.938 10.211 14.201 1.00 84.19 106 ILE A C 1
ATOM 849 O O . ILE A 1 106 ? -14.110 9.907 13.958 1.00 84.19 106 ILE A O 1
ATOM 853 N N . GLN A 1 107 ? -12.495 11.472 14.150 1.00 82.38 107 GLN A N 1
ATOM 854 C CA . GLN A 1 107 ? -13.405 12.604 13.948 1.00 82.38 107 GLN A CA 1
ATOM 855 C C . GLN A 1 107 ? -14.013 12.560 12.550 1.00 82.38 107 GLN A C 1
ATOM 857 O O . GLN A 1 107 ? -15.207 12.805 12.372 1.00 82.38 107 GLN A O 1
ATOM 862 N N . ASN A 1 108 ? -13.193 12.198 11.560 1.00 85.19 108 ASN A N 1
ATOM 863 C CA . ASN A 1 108 ? -13.629 12.096 10.180 1.00 85.19 108 ASN A CA 1
ATOM 864 C C . ASN A 1 108 ? -13.459 10.686 9.596 1.00 85.19 108 ASN A C 1
ATOM 866 O O . ASN A 1 108 ? -12.463 10.356 8.948 1.00 85.19 108 ASN A O 1
ATOM 870 N N . THR A 1 109 ? -14.501 9.863 9.736 1.00 87.75 109 THR A N 1
ATOM 871 C CA . THR A 1 109 ? -14.565 8.520 9.129 1.00 87.75 109 THR A CA 1
ATOM 872 C C . THR A 1 109 ? -14.523 8.533 7.596 1.00 87.75 109 THR A C 1
ATOM 874 O O . THR A 1 109 ? -14.269 7.490 6.991 1.00 87.75 109 THR A O 1
ATOM 877 N N . SER A 1 110 ? -14.734 9.681 6.928 1.00 90.69 110 SER A N 1
ATOM 878 C CA . SER A 1 110 ? -14.563 9.772 5.470 1.00 90.69 110 SER A CA 1
ATOM 879 C C . SER A 1 110 ? -13.118 9.510 5.053 1.00 90.69 110 SER A C 1
ATOM 881 O O . SER A 1 110 ? -12.908 8.868 4.028 1.00 90.69 110 SER A O 1
ATOM 883 N N . ARG A 1 111 ? -12.136 9.897 5.880 1.00 92.44 111 ARG A N 1
ATOM 884 C CA . ARG A 1 111 ? -10.711 9.644 5.618 1.00 92.44 111 ARG A CA 1
ATOM 885 C C . ARG A 1 111 ? -10.415 8.148 5.548 1.00 92.44 111 ARG A C 1
ATOM 887 O O . ARG A 1 111 ? -9.763 7.687 4.618 1.00 92.44 111 ARG A O 1
ATOM 894 N N . VAL A 1 112 ? -10.985 7.360 6.464 1.00 92.88 112 VAL A N 1
ATOM 895 C CA . VAL A 1 112 ? -10.866 5.890 6.430 1.00 92.88 112 VAL A CA 1
ATOM 896 C C . VAL A 1 112 ? -11.505 5.322 5.159 1.00 92.88 112 VAL A C 1
ATOM 898 O O . VAL A 1 112 ? -10.900 4.490 4.481 1.00 92.88 112 VAL A O 1
ATOM 901 N N . ARG A 1 113 ? -12.705 5.795 4.792 1.00 92.69 113 ARG A N 1
ATOM 902 C CA . ARG A 1 113 ? -13.402 5.362 3.565 1.00 92.69 113 ARG A CA 1
ATOM 903 C C . ARG A 1 113 ? -12.611 5.678 2.299 1.00 92.69 113 ARG A C 1
ATOM 905 O O . ARG A 1 113 ? -12.598 4.869 1.374 1.00 92.69 113 ARG A O 1
ATOM 912 N N . GLU A 1 114 ? -11.929 6.815 2.258 1.00 94.44 114 GLU A N 1
ATOM 913 C CA . GLU A 1 114 ? -11.066 7.184 1.139 1.00 94.44 114 GLU A CA 1
ATOM 914 C C . GLU A 1 114 ? -9.849 6.268 1.014 1.00 94.44 114 GLU A C 1
ATOM 916 O O . GLU A 1 114 ? -9.535 5.852 -0.102 1.00 94.44 114 GLU A O 1
ATOM 921 N N . ILE A 1 115 ? -9.211 5.887 2.126 1.00 94.00 115 ILE A N 1
ATOM 922 C CA . ILE A 1 115 ? -8.123 4.896 2.112 1.00 94.00 115 ILE A CA 1
ATOM 923 C C . ILE A 1 115 ? -8.629 3.529 1.645 1.00 94.00 115 ILE A C 1
ATOM 925 O O . ILE A 1 115 ? -7.991 2.901 0.799 1.00 94.00 115 ILE A O 1
ATOM 929 N N . ILE A 1 116 ? -9.804 3.091 2.114 1.00 92.69 116 ILE A N 1
ATOM 930 C CA . ILE A 1 116 ? -10.445 1.854 1.633 1.00 92.69 116 ILE A CA 1
ATOM 931 C C . ILE A 1 116 ? -10.666 1.918 0.116 1.00 92.69 116 ILE A C 1
ATOM 933 O O . ILE A 1 116 ? -10.365 0.951 -0.588 1.00 92.69 116 ILE A O 1
ATOM 937 N N . ARG A 1 117 ? -11.153 3.054 -0.402 1.00 93.62 117 ARG A N 1
ATOM 938 C CA . ARG A 1 117 ? -11.352 3.255 -1.841 1.00 93.62 117 ARG A CA 1
ATOM 939 C C . ARG A 1 117 ? -10.031 3.186 -2.607 1.00 93.62 117 ARG A C 1
ATOM 941 O O . ARG A 1 117 ? -9.956 2.419 -3.558 1.00 93.62 117 ARG A O 1
ATOM 948 N N . CYS A 1 118 ? -8.999 3.915 -2.175 1.00 92.75 118 CYS A N 1
ATOM 949 C CA . CYS A 1 118 ? -7.691 3.904 -2.842 1.00 92.75 118 CYS A CA 1
ATOM 950 C C . CYS A 1 118 ? -7.086 2.492 -2.860 1.00 92.75 118 CYS A C 1
ATOM 952 O O . CYS A 1 118 ? -6.567 2.053 -3.881 1.00 92.75 118 CYS A O 1
ATOM 954 N N . ARG A 1 119 ? -7.222 1.734 -1.762 1.00 91.38 119 ARG A N 1
ATOM 955 C CA . ARG A 1 119 ? -6.813 0.324 -1.714 1.00 91.38 119 ARG A CA 1
ATOM 956 C C . ARG A 1 119 ? -7.537 -0.496 -2.779 1.00 91.38 119 ARG A C 1
ATOM 958 O O . ARG A 1 119 ? -6.893 -1.244 -3.507 1.00 91.38 119 ARG A O 1
ATOM 965 N N . ASN A 1 120 ? -8.861 -0.377 -2.863 1.00 91.06 120 ASN A N 1
ATOM 966 C CA . ASN A 1 120 ? -9.653 -1.128 -3.838 1.00 91.06 120 ASN A CA 1
ATOM 967 C C . ASN A 1 120 ? -9.290 -0.732 -5.279 1.00 91.06 120 ASN A C 1
ATOM 969 O O . ASN A 1 120 ? -9.139 -1.610 -6.120 1.00 91.06 120 ASN A O 1
ATOM 973 N N . GLU A 1 121 ? -9.096 0.561 -5.554 1.00 91.44 121 GLU A N 1
ATOM 974 C CA . GLU A 1 121 ? -8.621 1.057 -6.853 1.00 91.44 121 GLU A CA 1
ATOM 975 C C . GLU A 1 121 ? -7.264 0.446 -7.226 1.00 91.44 121 GLU A C 1
ATOM 977 O O . GLU A 1 121 ? -7.130 -0.100 -8.318 1.00 91.44 121 GLU A O 1
ATOM 982 N N . LEU A 1 122 ? -6.289 0.452 -6.308 1.00 89.81 122 LEU A N 1
ATOM 983 C CA . LEU A 1 122 ? -4.971 -0.149 -6.533 1.00 89.81 122 LEU A CA 1
ATOM 984 C C . LEU A 1 122 ? -5.076 -1.653 -6.819 1.00 89.81 122 LEU A C 1
ATOM 986 O O . LEU A 1 122 ? -4.496 -2.137 -7.789 1.00 89.81 122 LEU A O 1
ATOM 990 N N . MET A 1 123 ? -5.860 -2.383 -6.021 1.00 86.62 123 MET A N 1
ATOM 991 C CA . MET A 1 123 ? -6.060 -3.828 -6.195 1.00 86.62 123 MET A CA 1
ATOM 992 C C . MET A 1 123 ? -6.774 -4.194 -7.502 1.00 86.62 123 MET A C 1
ATOM 994 O O . MET A 1 123 ? -6.604 -5.309 -7.990 1.00 86.62 123 MET A O 1
ATOM 998 N N . HIS A 1 124 ? -7.576 -3.282 -8.053 1.00 86.38 124 HIS A N 1
ATOM 999 C CA . HIS A 1 124 ? -8.281 -3.465 -9.323 1.00 86.38 124 HIS A CA 1
ATOM 1000 C C . HIS A 1 124 ? -7.576 -2.804 -10.516 1.00 86.38 124 HIS A C 1
ATOM 1002 O O . HIS A 1 124 ? -8.064 -2.910 -11.641 1.00 86.38 124 HIS A O 1
ATOM 1008 N N . SER A 1 125 ? -6.439 -2.138 -10.301 1.00 85.94 125 SER A N 1
ATOM 1009 C CA . SER A 1 125 ? -5.654 -1.539 -11.380 1.00 85.94 125 SER A CA 1
ATOM 1010 C C . SER A 1 125 ? -4.923 -2.607 -12.198 1.00 85.94 125 SER A C 1
ATOM 1012 O O . SER A 1 125 ? -4.529 -3.661 -11.688 1.00 85.94 125 SER A O 1
ATOM 1014 N N . PHE A 1 126 ? -4.733 -2.337 -13.492 1.00 75.94 126 PHE A N 1
ATOM 1015 C CA . PHE A 1 126 ? -4.008 -3.243 -14.379 1.00 75.94 126 PHE A CA 1
ATOM 1016 C C . PHE A 1 126 ? -2.563 -3.405 -13.887 1.00 75.94 126 PHE A C 1
ATOM 1018 O O . PHE A 1 126 ? -1.813 -2.432 -13.807 1.00 75.94 126 PHE A O 1
ATOM 1025 N N . ASN A 1 127 ? -2.184 -4.635 -13.531 1.00 78.38 127 ASN A N 1
ATOM 1026 C CA . ASN A 1 127 ? -0.870 -4.986 -12.979 1.00 78.38 127 ASN A CA 1
ATOM 1027 C C . ASN A 1 127 ? -0.450 -4.179 -11.730 1.00 78.38 127 ASN A C 1
ATOM 1029 O O . ASN A 1 127 ? 0.744 -3.980 -11.523 1.00 78.38 127 ASN A O 1
ATOM 1033 N N . MET A 1 128 ? -1.400 -3.713 -10.904 1.00 79.38 128 MET A N 1
ATOM 1034 C CA . MET A 1 128 ? -1.114 -2.894 -9.708 1.00 79.38 128 MET A CA 1
ATOM 1035 C C . MET A 1 128 ? -0.356 -1.588 -10.021 1.00 79.38 128 MET A C 1
ATOM 1037 O O . MET A 1 128 ? 0.363 -1.058 -9.173 1.00 79.38 128 MET A O 1
ATOM 1041 N N . LYS A 1 129 ? -0.492 -1.074 -11.252 1.00 82.06 129 LYS A N 1
ATOM 1042 C CA . LYS A 1 129 ? 0.161 0.159 -11.699 1.00 82.06 129 LYS A CA 1
ATOM 1043 C C . LYS A 1 129 ? -0.742 1.367 -11.456 1.00 82.06 129 LYS A C 1
ATOM 1045 O O . LYS A 1 129 ? -1.916 1.370 -11.819 1.00 82.06 129 LYS A O 1
ATOM 1050 N N . VAL A 1 130 ? -0.158 2.424 -10.899 1.00 83.69 130 VAL A N 1
ATOM 1051 C CA . VAL A 1 130 ? -0.807 3.717 -10.640 1.00 83.69 130 VAL A CA 1
ATOM 1052 C C . VAL A 1 130 ? 0.096 4.854 -11.108 1.00 83.69 130 VAL A C 1
ATOM 1054 O O . VAL A 1 130 ? 1.310 4.684 -11.204 1.00 83.69 130 VAL A O 1
ATOM 1057 N N . SER A 1 131 ? -0.486 6.011 -11.424 1.00 84.56 131 SER A N 1
ATOM 1058 C CA . SER A 1 131 ? 0.298 7.197 -11.779 1.00 84.56 131 SER A CA 1
ATOM 1059 C C . SER A 1 131 ? 0.993 7.793 -10.552 1.00 84.56 131 SER A C 1
ATOM 1061 O O . SER A 1 131 ? 0.506 7.660 -9.427 1.00 84.56 131 SER A O 1
ATOM 1063 N N . SER A 1 132 ? 2.084 8.534 -10.765 1.00 82.44 132 SER A N 1
ATOM 1064 C CA . SER A 1 132 ? 2.775 9.260 -9.688 1.00 82.44 132 SER A CA 1
ATOM 1065 C C . SER A 1 132 ? 1.843 10.234 -8.963 1.00 82.44 132 SER A C 1
ATOM 1067 O O . SER A 1 132 ? 1.796 10.254 -7.740 1.00 82.44 132 SER A O 1
ATOM 1069 N N . THR A 1 133 ? 0.997 10.947 -9.711 1.00 87.06 133 THR A N 1
ATOM 1070 C CA . THR A 1 133 ? -0.016 11.857 -9.150 1.00 87.06 133 THR A CA 1
ATOM 1071 C C . THR A 1 133 ? -1.039 11.142 -8.267 1.00 87.06 133 THR A C 1
ATOM 1073 O O . THR A 1 133 ? -1.500 11.694 -7.268 1.00 87.06 133 THR A O 1
ATOM 1076 N N . TRP A 1 134 ? -1.404 9.901 -8.609 1.00 90.62 134 TRP A N 1
ATOM 1077 C CA . TRP A 1 134 ? -2.283 9.090 -7.773 1.00 90.62 134 TRP A CA 1
ATOM 1078 C C . TRP A 1 134 ? -1.570 8.680 -6.481 1.00 90.62 134 TRP A C 1
ATOM 1080 O O . TRP A 1 134 ? -2.177 8.753 -5.413 1.00 90.62 134 TRP A O 1
ATOM 1090 N N . LEU A 1 135 ? -0.288 8.300 -6.560 1.00 87.56 135 LEU A N 1
ATOM 1091 C CA . LEU A 1 135 ? 0.510 7.889 -5.401 1.00 87.56 135 LEU A CA 1
ATOM 1092 C C . LEU A 1 135 ? 0.737 9.048 -4.420 1.00 87.56 135 LEU A C 1
ATOM 1094 O O . LEU A 1 135 ? 0.562 8.866 -3.217 1.00 87.56 135 LEU A O 1
ATOM 1098 N N . GLU A 1 136 ? 1.032 10.245 -4.927 1.00 86.06 136 GLU A N 1
ATOM 1099 C CA . GLU A 1 136 ? 1.123 11.477 -4.131 1.00 86.06 136 GLU A CA 1
ATOM 1100 C C . GLU A 1 136 ? -0.202 11.771 -3.413 1.00 86.06 136 GLU A C 1
ATOM 1102 O O . GLU A 1 136 ? -0.238 11.971 -2.196 1.00 86.06 136 GLU A O 1
ATOM 1107 N N . ALA A 1 137 ? -1.320 11.718 -4.145 1.00 91.00 137 ALA A N 1
ATOM 1108 C CA . ALA A 1 137 ? -2.645 11.931 -3.571 1.00 91.00 137 ALA A CA 1
ATOM 1109 C C . ALA A 1 137 ? -3.021 10.850 -2.543 1.00 91.00 137 ALA A C 1
ATOM 1111 O O . ALA A 1 137 ? -3.712 11.138 -1.564 1.00 91.00 137 ALA A O 1
ATOM 1112 N N . PHE A 1 138 ? -2.607 9.599 -2.755 1.00 90.44 138 PHE A N 1
ATOM 1113 C CA . PHE A 1 138 ? -2.762 8.525 -1.775 1.00 90.44 138 PHE A CA 1
ATOM 1114 C C . PHE A 1 138 ? -1.934 8.801 -0.517 1.00 90.44 138 PHE A C 1
ATOM 1116 O O . PHE A 1 138 ? -2.453 8.669 0.594 1.00 90.44 138 PHE A O 1
ATOM 1123 N N . GLY A 1 139 ? -0.691 9.252 -0.685 1.00 88.38 139 GLY A N 1
ATOM 1124 C CA . GLY A 1 139 ? 0.186 9.617 0.416 1.00 88.38 139 GLY A CA 1
ATOM 1125 C C . GLY A 1 139 ? -0.381 10.736 1.287 1.00 88.38 139 GLY A C 1
ATOM 1126 O O . GLY A 1 139 ? -0.406 10.604 2.512 1.00 88.38 139 GLY A O 1
ATOM 1127 N N . GLN A 1 140 ? -0.943 11.779 0.670 1.00 89.00 140 GLN A N 1
ATOM 1128 C CA . GLN A 1 140 ? -1.603 12.857 1.410 1.00 89.00 140 GLN A CA 1
ATOM 1129 C C . GLN A 1 140 ? -2.806 12.349 2.218 1.00 89.00 140 GLN A C 1
ATOM 1131 O O . GLN A 1 140 ? -2.931 12.661 3.399 1.00 89.00 140 GLN A O 1
ATOM 1136 N N . LYS A 1 141 ? -3.659 11.500 1.629 1.00 91.75 141 LYS A N 1
ATOM 1137 C CA . LYS A 1 141 ? -4.803 10.910 2.351 1.00 91.75 141 LYS A CA 1
ATOM 1138 C C . LYS A 1 141 ? -4.355 10.050 3.536 1.00 91.75 141 LYS A C 1
ATOM 1140 O O . LYS A 1 141 ? -5.015 10.049 4.574 1.00 91.75 141 LYS A O 1
ATOM 1145 N N . MET A 1 142 ? -3.252 9.308 3.391 1.00 89.75 142 MET A N 1
ATOM 1146 C CA . MET A 1 142 ? -2.681 8.504 4.479 1.00 89.75 142 MET A CA 1
ATOM 1147 C C . MET A 1 142 ? -2.197 9.397 5.621 1.00 89.75 142 MET A C 1
ATOM 1149 O O . MET A 1 142 ? -2.527 9.136 6.777 1.00 89.75 142 MET A O 1
ATOM 1153 N N . HIS A 1 143 ? -1.485 10.477 5.299 1.00 87.12 143 HIS A N 1
ATOM 1154 C CA . HIS A 1 143 ? -1.070 11.482 6.275 1.00 87.12 143 HIS A CA 1
ATOM 1155 C C . HIS A 1 143 ? -2.276 12.100 7.004 1.00 87.12 143 HIS A C 1
ATOM 1157 O O . HIS A 1 143 ? -2.313 12.141 8.237 1.00 87.12 143 HIS A O 1
ATOM 1163 N N . ASP A 1 144 ? -3.310 12.498 6.260 1.00 89.25 144 ASP A N 1
ATOM 1164 C CA . ASP A 1 144 ? -4.523 13.089 6.826 1.00 89.25 144 ASP A CA 1
ATOM 1165 C C . ASP A 1 144 ? -5.246 12.113 7.764 1.00 89.25 144 ASP A C 1
ATOM 1167 O O . ASP A 1 144 ? -5.760 12.525 8.804 1.00 89.25 144 ASP A O 1
ATOM 1171 N N . LEU A 1 145 ? -5.267 10.814 7.449 1.00 89.50 145 LEU A N 1
ATOM 1172 C CA . LEU A 1 145 ? -5.810 9.804 8.357 1.00 89.50 145 LEU A CA 1
ATOM 1173 C C . LEU A 1 145 ? -4.943 9.641 9.613 1.00 89.50 145 LEU A C 1
ATOM 1175 O O . LEU A 1 145 ? -5.482 9.587 10.713 1.00 89.50 145 LEU A O 1
ATOM 1179 N N . ILE A 1 146 ? -3.618 9.568 9.476 1.00 88.44 146 ILE A N 1
ATOM 1180 C CA . ILE A 1 146 ? -2.712 9.366 10.618 1.00 88.44 146 ILE A CA 1
ATOM 1181 C C . ILE A 1 146 ? -2.771 10.550 11.593 1.00 88.44 146 ILE A C 1
ATOM 1183 O O . ILE A 1 146 ? -2.730 10.341 12.807 1.00 88.44 146 ILE A O 1
ATOM 1187 N N . SER A 1 147 ? -2.957 11.774 11.091 1.00 85.94 147 SER A N 1
ATOM 1188 C CA . SER A 1 147 ? -3.099 12.972 11.933 1.00 85.94 147 SER A CA 1
ATOM 1189 C C . SER A 1 147 ? -4.328 12.953 12.862 1.00 85.94 147 SER A C 1
ATOM 1191 O O . SER A 1 147 ? -4.319 13.612 13.901 1.00 85.94 147 SER A O 1
ATOM 1193 N N . GLU A 1 148 ? -5.350 12.134 12.580 1.00 87.00 148 GLU A N 1
ATOM 1194 C CA . GLU A 1 148 ? -6.480 11.905 13.503 1.00 87.00 148 GLU A CA 1
ATOM 1195 C C . GLU A 1 148 ? -6.050 11.164 14.783 1.00 87.00 148 GLU A C 1
ATOM 1197 O O . GLU A 1 148 ? -6.691 11.261 15.832 1.00 87.00 148 GLU A O 1
ATOM 1202 N N . PHE A 1 149 ? -4.932 10.439 14.728 1.00 85.62 149 PHE A N 1
ATOM 1203 C CA . PHE A 1 149 ? -4.432 9.615 15.822 1.00 85.62 149 PHE A CA 1
ATOM 1204 C C . PHE A 1 149 ? -3.270 10.261 16.585 1.00 85.62 149 PHE A C 1
ATOM 1206 O O . PHE A 1 149 ? -2.452 9.564 17.183 1.00 85.62 149 PHE A O 1
ATOM 1213 N N . THR A 1 150 ? -3.208 11.594 16.629 1.00 82.56 150 THR A N 1
ATOM 1214 C CA . THR A 1 150 ? -2.233 12.346 17.451 1.00 82.56 150 THR A CA 1
ATOM 1215 C C . THR A 1 150 ? -2.254 11.955 18.931 1.00 82.56 150 THR A C 1
ATOM 1217 O O . THR A 1 150 ? -1.247 12.072 19.623 1.00 82.56 150 THR A O 1
ATOM 1220 N N . HIS A 1 151 ? -3.384 11.434 19.410 1.00 82.50 151 HIS A N 1
ATOM 1221 C CA . HIS A 1 151 ? -3.559 10.918 20.764 1.00 82.50 151 HIS A CA 1
ATOM 1222 C C . HIS A 1 151 ? -2.917 9.536 21.003 1.00 82.50 151 HIS A C 1
ATOM 1224 O O . HIS A 1 151 ? -2.834 9.103 22.152 1.00 82.50 151 HIS A O 1
ATOM 1230 N N . VAL A 1 152 ? -2.481 8.824 19.955 1.00 83.06 152 VAL A N 1
ATOM 1231 C CA . VAL A 1 152 ? -1.852 7.498 20.047 1.00 83.06 152 VAL A CA 1
ATOM 1232 C C . VAL A 1 152 ? -0.325 7.654 20.058 1.00 83.06 152 VAL A C 1
ATOM 1234 O O . VAL A 1 152 ? 0.266 8.011 19.033 1.00 83.06 152 VAL A O 1
ATOM 1237 N N . PRO A 1 153 ? 0.355 7.356 21.183 1.00 78.69 153 PRO A N 1
ATOM 1238 C CA . PRO A 1 153 ? 1.803 7.498 21.273 1.00 78.69 153 PRO A CA 1
ATOM 1239 C C . PRO A 1 153 ? 2.527 6.642 20.227 1.00 78.69 153 PRO A C 1
ATOM 1241 O O . PRO A 1 153 ? 2.215 5.468 20.043 1.00 78.69 153 PRO A O 1
ATOM 1244 N N . GLY A 1 154 ? 3.515 7.228 19.552 1.00 82.38 154 GLY A N 1
ATOM 1245 C CA . GLY A 1 154 ? 4.354 6.541 18.565 1.00 82.38 154 GLY A CA 1
ATOM 1246 C C . GLY A 1 154 ? 3.780 6.481 17.148 1.00 82.38 154 GLY A C 1
ATOM 1247 O O . GLY A 1 154 ? 4.561 6.373 16.207 1.00 82.38 154 GLY A O 1
ATOM 1248 N N . LEU A 1 155 ? 2.464 6.637 16.958 1.00 83.31 155 LEU A N 1
ATOM 1249 C CA . LEU A 1 155 ? 1.868 6.575 15.619 1.00 83.31 155 LEU A CA 1
ATOM 1250 C C . LEU A 1 155 ? 2.213 7.799 14.762 1.00 83.31 155 LEU A C 1
ATOM 1252 O O . LEU A 1 155 ? 2.410 7.656 13.562 1.00 83.31 155 LEU A O 1
ATOM 1256 N N . VAL A 1 156 ? 2.375 8.972 15.383 1.00 78.00 156 VAL A N 1
ATOM 1257 C CA . VAL A 1 156 ? 2.858 10.188 14.705 1.00 78.00 156 VAL A CA 1
ATOM 1258 C C . VAL A 1 156 ? 4.239 9.950 14.085 1.00 78.00 156 VAL A C 1
ATOM 1260 O O . VAL A 1 156 ? 4.423 10.189 12.899 1.00 78.00 156 VAL A O 1
ATOM 1263 N N . LYS A 1 157 ? 5.173 9.364 14.848 1.00 84.00 157 LYS A N 1
ATOM 1264 C CA . LYS A 1 157 ? 6.529 9.044 14.375 1.00 84.00 157 LYS A CA 1
ATOM 1265 C C . LYS A 1 157 ? 6.528 8.024 13.233 1.00 84.00 157 LYS A C 1
ATOM 1267 O O . LYS A 1 157 ? 7.308 8.140 12.294 1.00 84.00 157 LYS A O 1
ATOM 1272 N N . GLU A 1 158 ? 5.684 6.996 13.311 1.00 85.25 158 GLU A N 1
ATOM 1273 C CA . GLU A 1 158 ? 5.545 6.039 12.204 1.00 85.25 158 GLU A CA 1
ATOM 1274 C C . GLU A 1 158 ? 4.867 6.677 10.978 1.00 85.25 158 GLU A C 1
ATOM 1276 O O . GLU A 1 158 ? 5.197 6.326 9.846 1.00 85.25 158 GLU A O 1
ATOM 1281 N N . GLY A 1 159 ? 3.978 7.652 11.187 1.00 83.12 159 GLY A N 1
ATOM 1282 C CA . GLY A 1 159 ? 3.399 8.477 10.128 1.00 83.12 159 GLY A CA 1
ATOM 1283 C C . GLY A 1 159 ? 4.429 9.330 9.398 1.00 83.12 159 GLY A C 1
ATOM 1284 O O . GLY A 1 159 ? 4.442 9.340 8.171 1.00 83.12 159 GLY A O 1
ATOM 1285 N N . GLU A 1 160 ? 5.336 9.969 10.136 1.00 82.31 160 GLU A N 1
ATOM 1286 C CA . GLU A 1 160 ? 6.447 10.742 9.566 1.00 82.31 160 GLU A CA 1
ATOM 1287 C C . GLU A 1 160 ? 7.345 9.865 8.686 1.00 82.31 160 GLU A C 1
ATOM 1289 O O . GLU A 1 160 ? 7.629 10.228 7.548 1.00 82.31 160 GLU A O 1
ATOM 1294 N N . LYS A 1 161 ? 7.717 8.664 9.154 1.00 86.94 161 LYS A N 1
ATOM 1295 C CA . LYS A 1 161 ? 8.490 7.703 8.343 1.00 86.94 161 LYS A CA 1
ATOM 1296 C C . LYS A 1 161 ? 7.748 7.269 7.082 1.00 86.94 161 LYS A C 1
ATOM 1298 O O . LYS A 1 161 ? 8.350 7.106 6.027 1.00 86.94 161 LYS A O 1
ATOM 1303 N N . MET A 1 162 ? 6.439 7.040 7.181 1.00 84.81 162 MET A N 1
ATOM 1304 C CA . MET A 1 162 ? 5.630 6.696 6.011 1.00 84.81 162 MET A CA 1
ATOM 1305 C C . MET A 1 162 ? 5.643 7.837 4.991 1.00 84.81 162 MET A C 1
ATOM 1307 O O . MET A 1 162 ? 5.784 7.590 3.796 1.00 84.81 162 MET A O 1
ATOM 1311 N N . GLN A 1 163 ? 5.525 9.076 5.464 1.00 81.38 163 GLN A N 1
ATOM 1312 C CA . GLN A 1 163 ? 5.578 10.261 4.620 1.00 81.38 163 GLN A CA 1
ATOM 1313 C C . GLN A 1 163 ? 6.962 10.445 3.990 1.00 81.38 163 GLN A C 1
ATOM 1315 O O . GLN A 1 163 ? 7.040 10.747 2.806 1.00 81.38 163 GLN A O 1
ATOM 1320 N N . GLU A 1 164 ? 8.039 10.175 4.731 1.00 85.31 164 GLU A N 1
ATOM 1321 C CA . GLU A 1 164 ? 9.406 10.147 4.204 1.00 85.31 164 GLU A CA 1
ATOM 1322 C C . GLU A 1 164 ? 9.530 9.166 3.030 1.00 85.31 164 GLU A C 1
ATOM 1324 O O . GLU A 1 164 ? 10.016 9.545 1.968 1.00 85.31 164 GLU A O 1
ATOM 1329 N N . VAL A 1 165 ? 9.013 7.939 3.165 1.00 85.62 165 VAL A N 1
ATOM 1330 C CA . VAL A 1 165 ? 9.025 6.937 2.080 1.00 85.62 165 VAL A CA 1
ATOM 1331 C C . VAL A 1 165 ? 8.195 7.388 0.874 1.00 85.62 165 VAL A C 1
ATOM 1333 O O . VAL A 1 165 ? 8.609 7.188 -0.266 1.00 85.62 165 VAL A O 1
ATOM 1336 N N . LEU A 1 166 ? 7.030 7.998 1.104 1.00 79.81 166 LEU A N 1
ATOM 1337 C CA . LEU A 1 166 ? 6.143 8.472 0.034 1.00 79.81 166 LEU A CA 1
ATOM 1338 C C . LEU A 1 166 ? 6.702 9.689 -0.716 1.00 79.81 166 LEU A C 1
ATOM 1340 O O . LEU A 1 166 ? 6.422 9.844 -1.900 1.00 79.81 166 LEU A O 1
ATOM 1344 N N . LEU A 1 167 ? 7.471 10.540 -0.032 1.00 76.44 167 LEU A N 1
ATOM 1345 C CA . LEU A 1 167 ? 8.115 11.730 -0.597 1.00 76.44 167 LEU A CA 1
ATOM 1346 C C . LEU A 1 167 ? 9.545 11.464 -1.085 1.00 76.44 167 LEU A C 1
ATOM 1348 O O . LEU A 1 167 ? 10.176 12.362 -1.643 1.00 76.44 167 LEU A O 1
ATOM 1352 N N . SER A 1 168 ? 10.069 10.258 -0.861 1.00 80.00 168 SER A N 1
ATOM 1353 C CA . SER A 1 168 ? 11.412 9.884 -1.288 1.00 80.00 168 SER A CA 1
ATOM 1354 C C . SER A 1 168 ? 11.516 9.906 -2.808 1.00 80.00 168 SER A C 1
ATOM 1356 O O . SER A 1 168 ? 10.719 9.298 -3.524 1.00 80.00 168 SER A O 1
ATOM 1358 N N . ASP A 1 169 ? 12.545 10.592 -3.298 1.00 73.25 169 ASP A N 1
ATOM 1359 C CA . ASP A 1 169 ? 12.910 10.585 -4.705 1.00 73.25 169 ASP A CA 1
ATOM 1360 C C . ASP A 1 169 ? 13.663 9.282 -4.993 1.00 73.25 169 ASP A C 1
ATOM 1362 O O . ASP A 1 169 ? 14.813 9.119 -4.590 1.00 73.25 169 ASP A O 1
ATOM 1366 N N . TRP A 1 170 ? 13.018 8.332 -5.671 1.00 77.62 170 TRP A N 1
ATOM 1367 C CA . TRP A 1 170 ? 13.596 7.025 -6.027 1.00 77.62 170 TRP A CA 1
ATOM 1368 C C . TRP A 1 170 ? 14.617 7.113 -7.172 1.00 77.62 170 TRP A C 1
ATOM 1370 O O . TRP A 1 170 ? 14.802 6.162 -7.933 1.00 77.62 170 TRP A O 1
ATOM 1380 N N . LYS A 1 171 ? 15.264 8.270 -7.330 1.00 80.25 171 LYS A N 1
ATOM 1381 C CA . LYS A 1 171 ? 16.320 8.457 -8.316 1.00 80.25 171 LYS A CA 1
ATOM 1382 C C . LYS A 1 171 ? 17.539 7.635 -7.939 1.00 80.25 171 LYS A C 1
ATOM 1384 O O . LYS A 1 171 ? 17.975 7.604 -6.792 1.00 80.25 171 LYS A O 1
ATOM 1389 N N . VAL A 1 172 ? 18.104 7.006 -8.953 1.00 78.56 172 VAL A N 1
ATOM 1390 C CA . VAL A 1 172 ? 19.363 6.286 -8.877 1.00 78.56 172 VAL A CA 1
ATOM 1391 C C . VAL A 1 172 ? 20.484 7.294 -9.085 1.00 78.56 172 VAL A C 1
ATOM 1393 O O . VAL A 1 172 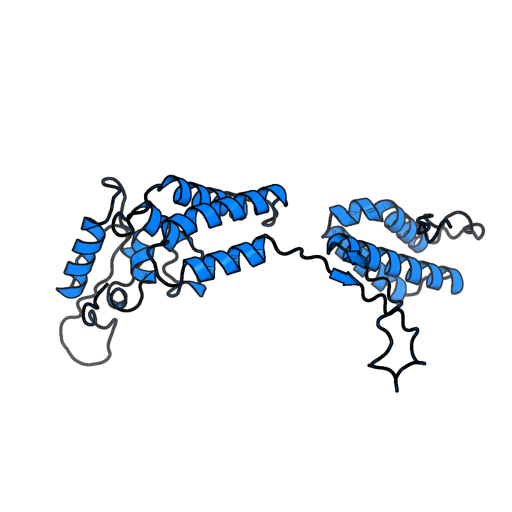? 20.458 8.088 -10.031 1.00 78.56 172 VAL A O 1
ATOM 1396 N N . GLU A 1 173 ? 21.460 7.280 -8.185 1.00 77.19 173 GLU A N 1
ATOM 1397 C CA . GLU A 1 173 ? 22.698 8.028 -8.366 1.00 77.19 173 GLU A CA 1
ATOM 1398 C C . GLU A 1 173 ? 23.619 7.218 -9.279 1.00 77.19 173 GLU A C 1
ATOM 1400 O O . GLU A 1 173 ? 24.155 6.181 -8.888 1.00 77.19 173 GLU A O 1
ATOM 1405 N N . ASP A 1 174 ? 23.772 7.682 -10.519 1.00 69.44 174 ASP A N 1
ATOM 1406 C CA . ASP A 1 174 ? 24.794 7.170 -11.422 1.00 69.44 174 ASP A CA 1
ATOM 1407 C C . ASP A 1 174 ? 26.137 7.769 -10.997 1.00 69.44 174 ASP A C 1
ATOM 1409 O O . ASP A 1 174 ? 26.381 8.972 -11.149 1.00 69.44 174 ASP A O 1
ATOM 1413 N N . LEU A 1 175 ? 26.987 6.929 -10.404 1.00 67.31 175 LEU A N 1
ATOM 1414 C CA . LEU A 1 175 ? 28.316 7.324 -9.945 1.00 67.31 175 LEU A CA 1
ATOM 1415 C C . LEU A 1 175 ? 29.297 7.537 -11.109 1.00 67.31 175 LEU A C 1
ATOM 1417 O O . LEU A 1 175 ? 30.439 7.916 -10.856 1.00 67.31 175 LEU A O 1
ATOM 1421 N N . GLY A 1 176 ? 28.881 7.307 -12.363 1.00 57.81 176 GLY A N 1
ATOM 1422 C CA . GLY A 1 176 ? 29.713 7.551 -13.540 1.00 57.81 176 GLY A CA 1
ATOM 1423 C C . GLY A 1 176 ? 31.027 6.772 -13.513 1.00 57.81 176 GLY A C 1
ATOM 1424 O O . GLY A 1 176 ? 32.005 7.206 -14.120 1.00 57.81 176 GLY A O 1
ATOM 1425 N N . ILE A 1 177 ? 31.073 5.646 -12.790 1.00 53.56 177 ILE A N 1
ATOM 1426 C CA . ILE A 1 177 ? 32.254 4.787 -12.695 1.00 53.56 177 ILE A CA 1
ATOM 1427 C C . ILE A 1 177 ? 32.307 3.941 -13.969 1.00 53.56 177 ILE A C 1
ATOM 1429 O O . ILE A 1 177 ? 32.115 2.731 -13.951 1.00 53.56 177 ILE A O 1
ATOM 1433 N N . CYS A 1 178 ? 32.573 4.596 -15.095 1.00 48.34 178 CYS A N 1
ATOM 1434 C CA . CYS A 1 178 ? 33.239 3.958 -16.218 1.00 48.34 178 CYS A CA 1
ATOM 1435 C C . CYS A 1 178 ? 34.743 3.942 -15.906 1.00 48.34 178 CYS A C 1
ATOM 1437 O O . CYS A 1 178 ? 35.536 4.535 -16.636 1.00 48.34 178 CYS A O 1
ATOM 1439 N N . ASP A 1 179 ? 35.143 3.307 -14.799 1.00 45.44 179 ASP A N 1
ATOM 1440 C CA . ASP A 1 179 ? 36.524 2.853 -14.688 1.00 45.44 179 ASP A CA 1
ATOM 1441 C C . ASP A 1 179 ? 36.639 1.698 -15.672 1.00 45.44 179 ASP A C 1
ATOM 1443 O O . ASP A 1 179 ? 36.221 0.574 -15.400 1.00 45.44 179 ASP A O 1
ATOM 1447 N N . VAL A 1 180 ? 37.141 2.034 -16.860 1.00 46.00 180 VAL A N 1
ATOM 1448 C CA . VAL A 1 180 ? 37.659 1.096 -17.851 1.00 46.00 180 VAL A CA 1
ATOM 1449 C C . VAL A 1 180 ? 38.380 -0.023 -17.108 1.00 46.00 180 VAL A C 1
ATOM 1451 O O . VAL A 1 180 ? 39.258 0.257 -16.286 1.00 46.00 180 VAL A O 1
ATOM 1454 N N . ASP A 1 181 ? 37.985 -1.266 -17.381 1.00 46.81 181 ASP A N 1
ATOM 1455 C CA . ASP A 1 181 ? 38.539 -2.471 -16.775 1.00 46.81 181 ASP A CA 1
ATOM 1456 C C . ASP A 1 181 ? 40.071 -2.373 -16.604 1.00 46.81 181 ASP A C 1
ATOM 1458 O O . ASP A 1 181 ? 40.841 -2.512 -17.553 1.00 46.81 181 ASP A O 1
ATOM 1462 N N . GLY A 1 182 ? 40.522 -2.152 -15.361 1.00 46.66 182 GLY A N 1
ATOM 1463 C CA . GLY A 1 182 ? 41.810 -2.668 -14.898 1.00 46.66 182 GLY A CA 1
ATOM 1464 C C . GLY A 1 182 ? 43.026 -1.748 -14.715 1.00 46.66 182 GLY A C 1
ATOM 1465 O O . GLY A 1 182 ? 44.122 -2.304 -14.751 1.00 46.66 182 GLY A O 1
ATOM 1466 N N . ILE A 1 183 ? 42.938 -0.427 -14.462 1.00 41.56 183 ILE A N 1
ATOM 1467 C CA . ILE A 1 183 ? 44.171 0.355 -14.138 1.00 41.56 183 ILE A CA 1
ATOM 1468 C C . ILE A 1 183 ? 44.157 1.192 -12.841 1.00 41.56 183 ILE A C 1
ATOM 1470 O O . ILE A 1 183 ? 45.235 1.488 -12.334 1.00 41.56 183 ILE A O 1
ATOM 1474 N N . LEU A 1 184 ? 43.026 1.498 -12.194 1.00 41.66 184 LEU A N 1
ATOM 1475 C CA . LEU A 1 184 ? 43.045 2.367 -10.996 1.00 41.66 184 LEU A CA 1
ATOM 1476 C C . LEU A 1 184 ? 42.435 1.729 -9.739 1.00 41.66 184 LEU A C 1
ATOM 1478 O O . LEU A 1 184 ? 41.651 2.336 -9.021 1.00 41.66 184 LEU A O 1
ATOM 1482 N N . GLN A 1 185 ? 42.862 0.510 -9.400 1.00 47.81 185 GLN A N 1
ATOM 1483 C CA . GLN A 1 185 ? 42.720 0.003 -8.029 1.00 47.81 185 GLN A CA 1
ATOM 1484 C C . GLN A 1 185 ? 44.068 -0.043 -7.318 1.00 47.81 185 GLN A C 1
ATOM 1486 O O . GLN A 1 185 ? 44.724 -1.081 -7.280 1.00 47.81 185 GLN A O 1
ATOM 1491 N N . ARG A 1 186 ? 44.435 1.080 -6.697 1.00 44.12 186 ARG A N 1
ATOM 1492 C CA . ARG A 1 186 ? 44.998 1.180 -5.337 1.00 44.12 186 ARG A CA 1
ATOM 1493 C C . ARG A 1 186 ? 45.502 2.605 -5.134 1.00 44.12 186 ARG A C 1
ATOM 1495 O O . ARG A 1 186 ? 46.169 3.139 -6.000 1.00 44.12 186 ARG A O 1
ATOM 1502 N N . GLU A 1 187 ? 45.202 3.172 -3.967 1.00 39.47 187 GLU A N 1
ATOM 1503 C CA . GLU A 1 187 ? 45.787 4.424 -3.451 1.00 39.47 187 GLU A CA 1
ATOM 1504 C C . GLU A 1 187 ? 45.144 5.753 -3.881 1.00 39.47 187 GLU A C 1
ATOM 1506 O O . GLU A 1 187 ? 45.837 6.725 -4.128 1.00 39.47 187 GLU A O 1
ATOM 1511 N N . SER A 1 188 ? 43.814 5.873 -3.864 1.00 42.53 188 SER A N 1
ATOM 1512 C CA . SER A 1 188 ? 43.183 7.178 -3.584 1.00 42.53 188 SER A CA 1
ATOM 1513 C C . SER A 1 188 ? 41.701 7.002 -3.273 1.00 42.53 188 SER A C 1
ATOM 1515 O O . SER A 1 188 ? 40.839 7.088 -4.140 1.00 42.53 188 SER A O 1
ATOM 1517 N N . ARG A 1 189 ? 41.381 6.708 -2.009 1.00 41.81 189 ARG A N 1
ATOM 1518 C CA . ARG A 1 189 ? 39.990 6.694 -1.523 1.00 41.81 189 ARG A CA 1
ATOM 1519 C C . ARG A 1 189 ? 39.604 7.998 -0.817 1.00 41.81 189 ARG A C 1
ATOM 1521 O O . ARG A 1 189 ? 38.561 8.034 -0.174 1.00 41.81 189 ARG A O 1
ATOM 1528 N N . PHE A 1 190 ? 40.451 9.031 -0.881 1.00 40.22 190 PHE A N 1
ATOM 1529 C CA . PHE A 1 190 ? 40.299 10.240 -0.063 1.00 40.22 190 PHE A CA 1
ATOM 1530 C C . PHE A 1 190 ? 40.267 11.564 -0.849 1.00 40.22 190 PHE A C 1
ATOM 1532 O O . PHE A 1 190 ? 39.848 12.563 -0.282 1.00 40.22 190 PHE A O 1
ATOM 1539 N N . GLU A 1 191 ? 40.610 11.601 -2.144 1.00 38.28 191 GLU A N 1
ATOM 1540 C CA . GLU A 1 191 ? 40.673 12.874 -2.897 1.00 38.28 191 GLU A CA 1
ATOM 1541 C C . GLU A 1 191 ? 40.062 12.820 -4.311 1.00 38.28 191 GLU A C 1
ATOM 1543 O O . GLU A 1 191 ? 40.442 13.591 -5.186 1.00 38.28 191 GLU A O 1
ATOM 1548 N N . LEU A 1 192 ? 39.072 11.956 -4.561 1.00 43.19 192 LEU A N 1
ATOM 1549 C CA . LEU A 1 192 ? 38.298 11.972 -5.815 1.00 43.19 192 LEU A CA 1
ATOM 1550 C C . LEU A 1 192 ? 36.862 12.470 -5.584 1.00 43.19 192 LEU A C 1
ATOM 1552 O O . LEU A 1 192 ? 35.891 11.847 -5.994 1.00 43.19 192 LEU A O 1
ATOM 1556 N N . GLN A 1 193 ? 36.718 13.579 -4.854 1.00 40.69 193 GLN A N 1
ATOM 1557 C CA . GLN A 1 193 ? 35.418 14.192 -4.536 1.00 40.69 193 GLN A CA 1
ATOM 1558 C C . GLN A 1 193 ? 35.099 15.442 -5.371 1.00 40.69 193 GLN A C 1
ATOM 1560 O O . GLN A 1 193 ? 34.032 16.023 -5.199 1.00 40.69 193 GLN A O 1
ATOM 1565 N N . SER A 1 194 ? 35.986 15.869 -6.275 1.00 44.66 194 SER A N 1
ATOM 1566 C CA . SER A 1 194 ? 35.885 17.187 -6.920 1.00 44.66 194 SER A CA 1
ATOM 1567 C C . SER A 1 194 ? 35.566 17.187 -8.420 1.00 44.66 194 SER A C 1
ATOM 1569 O O . SER A 1 194 ? 35.463 18.272 -8.987 1.00 44.66 194 SER A O 1
ATOM 1571 N N . ALA A 1 195 ? 35.365 16.037 -9.079 1.00 43.28 195 ALA A N 1
ATOM 1572 C CA . ALA A 1 195 ? 35.107 16.023 -10.530 1.00 43.28 195 ALA A CA 1
ATOM 1573 C C . ALA A 1 195 ? 34.181 14.910 -11.060 1.00 43.28 195 ALA A C 1
ATOM 1575 O O . ALA A 1 195 ? 34.075 14.739 -12.272 1.00 43.28 195 ALA A O 1
ATOM 1576 N N . THR A 1 196 ? 33.483 14.156 -10.209 1.00 48.69 196 THR A N 1
ATOM 1577 C CA . THR A 1 196 ? 32.447 13.218 -10.668 1.00 48.69 196 THR A CA 1
ATOM 1578 C C . THR A 1 196 ? 31.114 13.949 -10.818 1.00 48.69 196 THR A C 1
ATOM 1580 O O . THR A 1 196 ? 30.510 14.412 -9.852 1.00 48.69 196 THR A O 1
ATOM 1583 N N . SER A 1 197 ? 30.656 14.087 -12.062 1.00 51.31 197 SER A N 1
ATOM 1584 C CA . SER A 1 197 ? 29.322 14.585 -12.401 1.00 51.31 197 SER A CA 1
ATOM 1585 C C . SER A 1 197 ? 28.272 13.546 -11.991 1.00 51.31 197 SER A C 1
ATOM 1587 O O . SER A 1 197 ? 27.893 12.693 -12.793 1.00 51.31 197 SER A O 1
ATOM 1589 N N . TYR A 1 198 ? 27.795 13.613 -10.749 1.00 58.50 198 TYR A N 1
ATOM 1590 C CA . TYR A 1 198 ? 26.677 12.790 -10.288 1.00 58.50 198 TYR A CA 1
ATOM 1591 C C . TYR A 1 198 ? 25.425 13.129 -11.097 1.00 58.50 198 TYR A C 1
ATOM 1593 O O . TYR A 1 198 ? 24.901 14.243 -11.006 1.00 58.50 198 TYR A O 1
ATOM 1601 N N . THR A 1 199 ? 24.926 12.170 -11.876 1.00 71.44 199 THR A N 1
ATOM 1602 C CA . THR A 1 199 ? 23.640 12.336 -12.559 1.00 71.44 199 THR A CA 1
ATOM 1603 C C . THR A 1 199 ? 22.584 11.547 -11.804 1.00 71.44 199 THR A C 1
ATOM 1605 O O . THR A 1 199 ? 22.677 10.330 -11.668 1.00 71.44 199 THR A O 1
ATOM 1608 N N . ARG A 1 200 ? 21.562 12.247 -11.306 1.00 71.69 200 ARG A N 1
ATOM 1609 C CA . ARG A 1 200 ? 20.387 11.606 -10.709 1.00 71.69 200 ARG A CA 1
ATOM 1610 C C . ARG A 1 200 ? 19.426 11.200 -11.813 1.00 71.69 200 ARG A C 1
ATOM 1612 O O . ARG A 1 200 ? 18.914 12.064 -12.524 1.00 71.69 200 ARG A O 1
ATOM 1619 N N . LEU A 1 201 ? 19.186 9.903 -11.938 1.00 76.94 201 LEU A N 1
ATOM 1620 C CA . LEU A 1 201 ? 18.371 9.317 -12.998 1.00 76.94 201 LEU A CA 1
ATOM 1621 C C . LEU A 1 201 ? 17.123 8.679 -12.416 1.00 76.94 201 LEU A C 1
ATOM 1623 O O . LEU A 1 201 ? 17.180 8.060 -11.355 1.00 76.94 201 LEU A O 1
ATOM 1627 N N . LEU A 1 202 ? 15.993 8.793 -13.109 1.00 80.88 202 LEU A N 1
ATOM 1628 C CA . LEU A 1 202 ? 14.838 7.978 -12.751 1.00 80.88 202 LEU A CA 1
ATOM 1629 C C . LEU A 1 202 ? 15.147 6.505 -13.072 1.00 80.88 202 LEU A C 1
ATOM 1631 O O . LEU A 1 202 ? 15.889 6.246 -14.020 1.00 80.88 202 LEU A O 1
ATOM 1635 N N . PRO A 1 203 ? 14.560 5.530 -12.356 1.00 80.81 203 PRO A N 1
ATOM 1636 C CA . PRO A 1 203 ? 14.743 4.110 -12.667 1.00 80.81 203 PRO A CA 1
ATOM 1637 C C . PRO A 1 203 ? 14.462 3.781 -14.139 1.00 80.81 203 PRO A C 1
ATOM 1639 O O . PRO A 1 203 ? 15.239 3.080 -14.774 1.00 80.81 203 PRO A O 1
ATOM 1642 N N . TYR A 1 204 ? 13.425 4.399 -14.710 1.00 82.25 204 TYR A N 1
ATOM 1643 C CA . TYR A 1 204 ? 13.115 4.314 -16.138 1.00 82.25 204 TYR A CA 1
ATOM 1644 C C . TYR A 1 204 ? 14.267 4.795 -17.038 1.00 82.25 204 TYR A C 1
ATOM 1646 O O . TYR A 1 204 ? 14.577 4.165 -18.047 1.00 82.25 204 TYR A O 1
ATOM 1654 N N . ASP A 1 205 ? 14.929 5.902 -16.682 1.00 83.38 205 ASP A N 1
ATOM 1655 C CA . ASP A 1 205 ? 16.070 6.416 -17.446 1.00 83.38 205 ASP A CA 1
ATOM 1656 C C . ASP A 1 205 ? 17.276 5.480 -17.347 1.00 83.38 205 ASP A C 1
ATOM 1658 O O . ASP A 1 205 ? 18.014 5.336 -18.320 1.00 83.38 205 ASP A O 1
ATOM 1662 N N . VAL A 1 206 ? 17.466 4.831 -16.194 1.00 84.75 206 VAL A N 1
ATOM 1663 C CA . VAL A 1 206 ? 18.506 3.812 -16.004 1.00 84.75 206 VAL A CA 1
ATOM 1664 C C . VAL A 1 206 ? 18.224 2.599 -16.882 1.00 84.75 206 VAL A C 1
ATOM 1666 O O . VAL A 1 206 ? 19.080 2.226 -17.678 1.00 84.75 206 VAL A O 1
ATOM 1669 N N . GLU A 1 207 ? 17.021 2.025 -16.800 1.00 88.06 207 GLU A N 1
ATOM 1670 C CA . GLU A 1 207 ? 16.613 0.880 -17.626 1.00 88.06 207 GLU A CA 1
ATOM 1671 C C . GLU A 1 207 ? 16.774 1.193 -19.114 1.00 88.06 207 GLU A C 1
ATOM 1673 O O . GLU A 1 207 ? 17.375 0.418 -19.860 1.00 88.06 207 GLU A O 1
ATOM 1678 N N . ARG A 1 208 ? 16.314 2.374 -19.537 1.00 87.94 208 ARG A N 1
ATOM 1679 C CA . ARG A 1 208 ? 16.494 2.850 -20.904 1.00 87.94 208 ARG A CA 1
ATOM 1680 C C . ARG A 1 208 ? 17.975 2.926 -21.283 1.00 87.94 208 ARG A C 1
ATOM 1682 O O . ARG A 1 208 ? 18.340 2.393 -22.325 1.00 87.94 208 ARG A O 1
ATOM 1689 N N . ARG A 1 209 ? 18.825 3.571 -20.477 1.00 86.50 209 ARG A N 1
ATOM 1690 C CA . ARG A 1 209 ? 20.264 3.699 -20.774 1.00 86.50 209 ARG A CA 1
ATOM 1691 C C . ARG A 1 209 ? 20.959 2.345 -20.851 1.00 86.50 209 ARG A C 1
ATOM 1693 O O . ARG A 1 209 ? 21.758 2.147 -21.757 1.00 86.50 209 ARG A O 1
ATOM 1700 N N . MET A 1 210 ? 20.628 1.416 -19.955 1.00 86.94 210 MET A N 1
ATOM 1701 C CA . MET A 1 210 ? 21.194 0.067 -19.969 1.00 86.94 210 MET A CA 1
ATOM 1702 C C . MET A 1 210 ? 20.830 -0.675 -21.257 1.00 86.94 210 MET A C 1
ATOM 1704 O O . MET A 1 210 ? 21.707 -1.241 -21.902 1.00 86.94 210 MET A O 1
ATOM 1708 N N . ILE A 1 211 ? 19.562 -0.631 -21.678 1.00 90.31 211 ILE A N 1
ATOM 1709 C CA . ILE A 1 211 ? 19.142 -1.256 -22.942 1.00 90.31 211 ILE A CA 1
ATOM 1710 C C . ILE A 1 211 ? 19.799 -0.570 -24.144 1.00 90.31 211 ILE A C 1
ATOM 1712 O O . ILE A 1 211 ? 20.247 -1.250 -25.064 1.00 90.31 211 ILE A O 1
ATOM 1716 N N . GLU A 1 212 ? 19.899 0.760 -24.131 1.00 88.38 212 GLU A N 1
ATOM 1717 C CA . GLU A 1 212 ? 20.575 1.527 -25.179 1.00 88.38 212 GLU A CA 1
ATOM 1718 C C . GLU A 1 212 ? 22.052 1.127 -25.308 1.00 88.38 212 GLU A C 1
ATOM 1720 O O . GLU A 1 212 ? 22.500 0.829 -26.414 1.00 88.38 212 GLU A O 1
ATOM 1725 N N . GLN A 1 213 ? 22.780 1.023 -24.193 1.00 86.81 213 GLN A N 1
ATOM 1726 C CA . GLN A 1 213 ? 24.171 0.559 -24.167 1.00 86.81 213 GLN A CA 1
ATOM 1727 C C . GLN A 1 213 ? 24.300 -0.886 -24.651 1.00 86.81 213 GLN A C 1
ATOM 1729 O O . GLN A 1 213 ? 25.102 -1.157 -25.540 1.00 86.81 213 GLN A O 1
ATOM 1734 N N . MET A 1 214 ? 23.460 -1.798 -24.152 1.00 89.12 214 MET A N 1
ATOM 1735 C CA . MET A 1 214 ? 23.477 -3.202 -24.574 1.00 89.12 214 MET A CA 1
ATOM 1736 C C . MET A 1 214 ? 23.249 -3.359 -26.082 1.00 89.12 214 MET A C 1
ATOM 1738 O O . MET A 1 214 ? 23.912 -4.172 -26.725 1.00 89.12 214 MET A O 1
ATOM 1742 N N . ILE A 1 215 ? 22.317 -2.593 -26.661 1.00 87.56 215 ILE A N 1
ATOM 1743 C CA . ILE A 1 215 ? 22.073 -2.607 -28.109 1.00 87.56 215 ILE A CA 1
ATOM 1744 C C . ILE A 1 215 ? 23.277 -2.020 -28.851 1.00 87.56 215 ILE A C 1
ATOM 1746 O O . ILE A 1 215 ? 23.694 -2.598 -29.853 1.00 87.56 215 ILE A O 1
ATOM 1750 N N . GLN A 1 216 ? 23.848 -0.908 -28.381 1.00 85.50 216 GLN A N 1
ATOM 1751 C CA . GLN A 1 216 ? 25.008 -0.271 -29.012 1.00 85.50 216 GLN A CA 1
ATOM 1752 C C . GLN A 1 216 ? 26.240 -1.183 -29.022 1.00 85.50 216 GLN A C 1
ATOM 1754 O O . GLN A 1 216 ? 26.845 -1.356 -30.078 1.00 85.50 216 GLN A O 1
ATOM 1759 N N . GLU A 1 217 ? 26.577 -1.802 -27.891 1.00 86.31 217 GLU A N 1
ATOM 1760 C CA . GLU A 1 217 ? 27.704 -2.735 -27.769 1.00 86.31 217 GLU A CA 1
ATOM 1761 C C . GLU A 1 217 ? 27.528 -3.934 -28.698 1.00 86.31 217 GLU A C 1
ATOM 1763 O O . GLU A 1 217 ? 28.391 -4.216 -29.528 1.00 86.31 217 GLU A O 1
ATOM 1768 N N . LEU A 1 218 ? 26.354 -4.570 -28.648 1.00 85.75 218 LEU A N 1
ATOM 1769 C CA . LEU A 1 218 ? 26.025 -5.684 -29.530 1.00 85.75 218 LEU A CA 1
ATOM 1770 C C . LEU A 1 218 ? 26.119 -5.288 -31.012 1.00 85.75 218 LEU A C 1
ATOM 1772 O O . LEU A 1 218 ? 26.611 -6.051 -31.842 1.00 85.75 218 LEU A O 1
ATOM 1776 N N . SER A 1 219 ? 25.664 -4.080 -31.347 1.00 83.56 219 SER A N 1
ATOM 1777 C CA . SER A 1 219 ? 25.725 -3.551 -32.711 1.00 83.56 219 SER A CA 1
ATOM 1778 C C . SER A 1 219 ? 27.160 -3.384 -33.196 1.00 83.56 219 SER A C 1
ATOM 1780 O O . SER A 1 219 ? 27.472 -3.773 -34.322 1.00 83.56 219 SER A O 1
ATOM 1782 N N . LEU A 1 220 ? 28.027 -2.813 -32.356 1.00 82.38 220 LEU A N 1
ATOM 1783 C CA . LEU A 1 220 ? 29.443 -2.626 -32.662 1.00 82.38 220 LEU A CA 1
ATOM 1784 C C . LEU A 1 220 ? 30.138 -3.975 -32.859 1.00 82.38 220 LEU A C 1
ATOM 1786 O O . LEU A 1 220 ? 30.779 -4.171 -33.890 1.00 82.38 220 LEU A O 1
ATOM 1790 N N . GLU A 1 221 ? 29.922 -4.932 -31.952 1.00 84.25 221 GLU A N 1
ATOM 1791 C CA . GLU A 1 221 ? 30.504 -6.272 -32.062 1.00 84.25 221 GLU A CA 1
ATOM 1792 C C . GLU A 1 221 ? 30.090 -6.992 -33.358 1.00 84.25 221 GLU A C 1
ATOM 1794 O O . GLU A 1 221 ? 30.921 -7.614 -34.026 1.00 84.25 221 GLU A O 1
ATOM 1799 N N . ILE A 1 222 ? 28.813 -6.904 -33.747 1.00 82.06 222 ILE A N 1
ATOM 1800 C CA . ILE A 1 222 ? 28.306 -7.520 -34.983 1.00 82.06 222 ILE A CA 1
ATOM 1801 C C . ILE A 1 222 ? 28.924 -6.857 -36.219 1.00 82.06 222 ILE A C 1
ATOM 1803 O O . ILE A 1 222 ? 29.291 -7.554 -37.167 1.00 82.06 222 ILE A O 1
ATOM 1807 N N . VAL A 1 223 ? 29.034 -5.525 -36.229 1.00 79.62 223 VAL A N 1
ATOM 1808 C CA . VAL A 1 223 ? 29.620 -4.775 -37.351 1.00 79.62 223 VAL A CA 1
ATOM 1809 C C . VAL A 1 223 ? 31.110 -5.082 -37.496 1.00 79.62 223 VAL A C 1
ATOM 1811 O O . VAL A 1 223 ? 31.565 -5.306 -38.617 1.00 79.62 223 VAL A O 1
ATOM 1814 N N . GLU A 1 224 ? 31.854 -5.150 -36.390 1.00 80.31 224 GLU A N 1
ATOM 1815 C CA . GLU A 1 224 ? 33.277 -5.505 -36.394 1.00 80.31 224 GLU A CA 1
ATOM 1816 C C . GLU A 1 224 ? 33.516 -6.951 -36.846 1.00 80.31 224 GLU A C 1
ATOM 1818 O O . GLU A 1 224 ? 34.412 -7.204 -37.654 1.00 80.31 224 GLU A O 1
ATOM 1823 N N . ARG A 1 225 ? 32.697 -7.905 -36.381 1.00 82.69 225 ARG A N 1
ATOM 1824 C CA . ARG A 1 225 ? 32.790 -9.318 -36.797 1.00 82.69 225 ARG A CA 1
ATOM 1825 C C . ARG A 1 225 ? 32.234 -9.574 -38.201 1.00 82.69 225 ARG A C 1
ATOM 1827 O O . ARG A 1 225 ? 32.556 -10.599 -38.803 1.00 82.69 225 ARG A O 1
ATOM 1834 N N . GLY A 1 226 ? 31.363 -8.702 -38.707 1.00 76.44 226 GLY A N 1
ATOM 1835 C CA . GLY A 1 226 ? 30.679 -8.846 -39.996 1.00 76.44 226 GLY A CA 1
ATOM 1836 C C . GLY A 1 226 ? 29.719 -10.043 -40.088 1.00 76.44 226 GLY A C 1
ATOM 1837 O O . GLY A 1 226 ? 29.280 -10.389 -41.184 1.00 76.44 226 GLY A O 1
ATOM 1838 N N . SER A 1 227 ? 29.413 -10.708 -38.971 1.00 79.00 227 SER A N 1
ATOM 1839 C CA . SER A 1 227 ? 28.524 -11.875 -38.911 1.00 79.00 227 SER A CA 1
ATOM 1840 C C . SER A 1 227 ? 27.876 -12.012 -37.530 1.00 79.00 227 SER A C 1
ATOM 1842 O O . SER A 1 227 ? 28.469 -11.626 -36.523 1.00 79.00 227 SER A O 1
ATOM 1844 N N . LEU A 1 228 ? 26.655 -12.562 -37.487 1.00 82.75 228 LEU A N 1
ATOM 1845 C CA . LEU A 1 228 ? 25.960 -12.887 -36.238 1.00 82.75 228 LEU A CA 1
ATOM 1846 C C . LEU A 1 228 ? 26.463 -14.217 -35.671 1.00 82.75 228 LEU A C 1
ATOM 1848 O O . LEU A 1 228 ? 26.533 -15.223 -36.382 1.00 82.75 228 LEU A O 1
ATOM 1852 N N . THR A 1 229 ? 26.742 -14.238 -34.371 1.00 86.81 229 THR A N 1
ATOM 1853 C CA . THR A 1 229 ? 27.012 -15.472 -33.629 1.00 86.81 229 THR A CA 1
ATOM 1854 C C . THR A 1 229 ? 25.753 -15.980 -32.919 1.00 86.81 229 THR A C 1
ATOM 1856 O O . THR A 1 229 ? 24.783 -15.248 -32.729 1.00 86.81 229 THR A O 1
ATOM 1859 N N . LYS A 1 230 ? 25.772 -17.237 -32.455 1.00 85.81 230 LYS A N 1
ATOM 1860 C CA . LYS A 1 230 ? 24.687 -17.778 -31.613 1.00 85.81 230 LYS A CA 1
ATOM 1861 C C . LYS A 1 230 ? 24.525 -17.025 -30.288 1.00 85.81 230 LYS A C 1
ATOM 1863 O O . LYS A 1 230 ? 23.420 -16.954 -29.762 1.00 85.81 230 LYS A O 1
ATOM 1868 N N . GLU A 1 231 ? 25.616 -16.487 -29.745 1.00 87.44 231 GLU A N 1
ATOM 1869 C CA . GLU A 1 231 ? 25.577 -15.686 -28.518 1.00 87.44 231 GLU A CA 1
ATOM 1870 C C . GLU A 1 231 ? 24.846 -14.358 -28.757 1.00 87.44 231 GLU A C 1
ATOM 1872 O O . GLU A 1 231 ? 24.030 -13.941 -27.935 1.00 87.44 231 GLU A O 1
ATOM 1877 N N . ASP A 1 232 ? 25.068 -13.739 -29.919 1.00 86.31 232 ASP A N 1
ATOM 1878 C CA . ASP A 1 232 ? 24.370 -12.514 -30.318 1.00 86.31 232 ASP A CA 1
ATOM 1879 C C . ASP A 1 232 ? 22.869 -12.753 -30.452 1.00 86.31 232 ASP A C 1
ATOM 1881 O O . ASP A 1 232 ? 22.067 -11.986 -29.923 1.00 86.31 232 ASP A O 1
ATOM 1885 N N . GLU A 1 233 ? 22.474 -13.857 -31.089 1.00 85.88 233 GLU A N 1
ATOM 1886 C CA . GLU A 1 233 ? 21.065 -14.253 -31.197 1.00 85.88 233 GLU A CA 1
ATOM 1887 C C . GLU A 1 233 ? 20.412 -14.436 -29.818 1.00 85.88 233 GLU A C 1
ATOM 1889 O O . GLU A 1 233 ? 19.266 -14.020 -29.609 1.00 85.88 233 GLU A O 1
ATOM 1894 N N . GLU A 1 234 ? 21.140 -15.005 -28.853 1.00 89.44 234 GLU A N 1
ATOM 1895 C CA . GLU A 1 234 ? 20.665 -15.153 -27.478 1.00 89.44 234 GLU A CA 1
ATOM 1896 C C . GLU A 1 234 ? 20.517 -13.794 -26.772 1.00 89.44 234 GLU A C 1
ATOM 1898 O O . GLU A 1 234 ? 19.492 -13.548 -26.127 1.00 89.44 234 GLU A O 1
ATOM 1903 N N . LYS A 1 235 ? 21.495 -12.888 -26.924 1.00 88.56 235 LYS A N 1
ATOM 1904 C CA . LYS A 1 235 ? 21.441 -11.516 -26.381 1.00 88.56 235 LYS A CA 1
ATOM 1905 C C . LYS A 1 235 ? 20.259 -10.736 -26.966 1.00 88.56 235 LYS A C 1
ATOM 1907 O O . LYS A 1 235 ? 19.470 -10.176 -26.202 1.00 88.56 235 LYS A O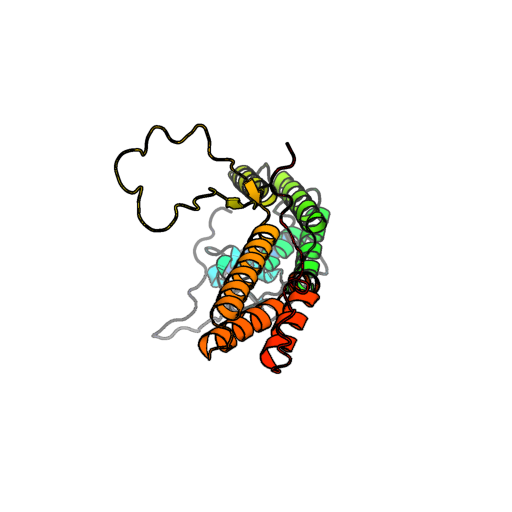 1
ATOM 1912 N N . VAL A 1 236 ? 20.057 -10.779 -28.288 1.00 88.44 236 VAL A N 1
ATOM 1913 C CA . VAL A 1 236 ? 18.887 -10.169 -28.954 1.00 88.44 236 VAL A CA 1
ATOM 1914 C C . VAL A 1 236 ? 17.584 -10.752 -28.410 1.00 88.44 236 VAL A C 1
ATOM 1916 O O . VAL A 1 236 ? 16.643 -10.009 -28.128 1.00 88.44 236 VAL A O 1
ATOM 1919 N N . CYS A 1 237 ? 17.511 -12.074 -28.229 1.00 89.00 237 CYS A N 1
ATOM 1920 C CA . CYS A 1 237 ? 16.325 -12.730 -27.682 1.00 89.00 237 CYS A CA 1
ATOM 1921 C C . CYS A 1 237 ? 16.013 -12.251 -26.253 1.00 89.00 237 CYS A C 1
ATOM 1923 O O . CYS A 1 237 ? 14.861 -11.932 -25.950 1.00 89.00 237 CYS A O 1
ATOM 1925 N N . LYS A 1 238 ? 17.032 -12.121 -25.391 1.00 91.06 238 LYS A N 1
ATOM 1926 C CA . LYS A 1 238 ? 16.879 -11.575 -24.030 1.00 91.06 238 LYS A CA 1
ATOM 1927 C C . LYS A 1 238 ? 16.348 -10.140 -24.053 1.00 91.06 238 LYS A C 1
ATOM 1929 O O . LYS A 1 238 ? 15.380 -9.855 -23.349 1.00 91.06 238 LYS A O 1
ATOM 1934 N N . ILE A 1 239 ? 16.911 -9.279 -24.905 1.00 90.75 239 ILE A N 1
ATOM 1935 C CA . ILE A 1 239 ? 16.460 -7.887 -25.070 1.00 90.75 239 ILE A CA 1
ATOM 1936 C C . ILE A 1 239 ? 15.002 -7.844 -25.554 1.00 90.75 239 ILE A C 1
ATOM 1938 O O . ILE A 1 239 ? 14.181 -7.143 -24.961 1.00 90.75 239 ILE A O 1
ATOM 1942 N N . ARG A 1 240 ? 14.632 -8.643 -26.568 1.00 89.88 240 ARG A N 1
ATOM 1943 C CA . ARG A 1 240 ? 13.239 -8.724 -27.051 1.00 89.88 240 ARG A CA 1
ATOM 1944 C C . ARG A 1 240 ? 12.274 -9.157 -25.958 1.00 89.88 240 ARG A C 1
ATOM 1946 O O . ARG A 1 240 ? 11.221 -8.545 -25.811 1.00 89.88 240 ARG A O 1
ATOM 1953 N N . ASN A 1 241 ? 12.616 -10.200 -25.206 1.00 91.81 241 ASN A N 1
ATOM 1954 C CA . ASN A 1 241 ? 11.746 -10.722 -24.154 1.00 91.81 241 ASN A CA 1
ATOM 1955 C C . ASN A 1 241 ? 11.535 -9.691 -23.042 1.00 91.81 241 ASN A C 1
ATOM 1957 O O . ASN A 1 241 ? 10.411 -9.531 -22.569 1.00 91.81 241 ASN A O 1
ATOM 1961 N N . PHE A 1 242 ? 12.589 -8.961 -22.669 1.00 91.25 242 PHE A N 1
ATOM 1962 C CA . PHE A 1 242 ? 12.490 -7.873 -21.701 1.00 91.25 242 PHE A CA 1
ATOM 1963 C C . PHE A 1 242 ? 11.600 -6.730 -22.215 1.00 91.25 242 PHE A C 1
ATOM 1965 O O . PHE A 1 242 ? 10.674 -6.310 -21.522 1.00 91.25 242 PHE A O 1
ATOM 1972 N N . LEU A 1 243 ? 11.810 -6.266 -23.452 1.00 91.75 243 LEU A N 1
ATOM 1973 C CA . LEU A 1 243 ? 11.001 -5.197 -24.048 1.00 91.75 243 LEU A CA 1
ATOM 1974 C C . LEU A 1 243 ? 9.547 -5.630 -24.293 1.00 91.75 243 LEU A C 1
ATOM 1976 O O . LEU A 1 243 ? 8.631 -4.830 -24.149 1.00 91.75 243 LEU A O 1
ATOM 1980 N N . ALA A 1 244 ? 9.281 -6.901 -24.595 1.00 89.75 244 ALA A N 1
ATOM 1981 C CA . ALA A 1 244 ? 7.914 -7.404 -24.736 1.00 89.75 244 ALA A CA 1
ATOM 1982 C C . ALA A 1 244 ? 7.101 -7.283 -23.432 1.00 89.75 244 ALA A C 1
ATOM 1984 O O . ALA A 1 244 ? 5.888 -7.074 -23.491 1.00 89.75 244 ALA A O 1
ATOM 1985 N N . GLN A 1 245 ? 7.763 -7.376 -22.273 1.00 88.75 245 GLN A N 1
ATOM 1986 C CA . GLN A 1 245 ? 7.148 -7.230 -20.948 1.00 88.75 245 GLN A CA 1
ATOM 1987 C C . GLN A 1 245 ? 7.008 -5.762 -20.502 1.00 88.75 245 GLN A C 1
ATOM 1989 O O . GLN A 1 245 ? 6.190 -5.470 -19.629 1.00 88.75 245 GLN A O 1
ATOM 1994 N N . ASN A 1 246 ? 7.755 -4.842 -21.122 1.00 87.81 246 ASN A N 1
ATOM 1995 C CA . ASN A 1 246 ? 7.806 -3.420 -20.776 1.00 87.81 246 ASN A CA 1
ATOM 1996 C C . ASN A 1 246 ? 7.385 -2.567 -21.979 1.00 87.81 246 ASN A C 1
ATOM 1998 O O . ASN A 1 246 ? 8.196 -2.181 -22.818 1.00 87.81 246 ASN A O 1
ATOM 2002 N N . GLU A 1 247 ? 6.077 -2.327 -22.099 1.00 86.62 247 GLU A N 1
ATOM 2003 C CA . GLU A 1 247 ? 5.467 -1.661 -23.256 1.00 86.62 247 GLU A CA 1
ATOM 2004 C C . GLU A 1 247 ? 5.995 -0.244 -23.519 1.00 86.62 247 GLU A C 1
ATOM 2006 O O . GLU A 1 247 ? 6.211 0.129 -24.671 1.00 86.62 247 GLU A O 1
ATOM 2011 N N . ASP A 1 248 ? 6.234 0.517 -22.461 1.00 85.31 248 ASP A N 1
ATOM 2012 C CA . ASP A 1 248 ? 6.839 1.844 -22.500 1.00 85.31 248 ASP A CA 1
ATOM 2013 C C . ASP A 1 248 ? 8.225 1.820 -23.159 1.00 85.31 248 ASP A C 1
ATOM 2015 O O . ASP A 1 248 ? 8.465 2.547 -24.127 1.00 85.31 248 ASP A O 1
ATOM 2019 N N . LEU A 1 249 ? 9.104 0.919 -22.717 1.00 89.44 249 LEU A N 1
ATOM 2020 C CA . LEU A 1 249 ? 10.427 0.746 -23.319 1.00 89.44 249 LEU A CA 1
ATOM 2021 C C . LEU A 1 249 ? 10.334 0.161 -24.735 1.00 89.44 249 LEU A C 1
ATOM 2023 O O . LEU A 1 249 ? 11.079 0.578 -25.622 1.00 89.44 249 LEU A O 1
ATOM 2027 N N . ARG A 1 250 ? 9.393 -0.755 -24.997 1.00 90.75 250 ARG A N 1
ATOM 2028 C CA . ARG A 1 250 ? 9.174 -1.345 -26.331 1.00 90.75 250 ARG A CA 1
ATOM 2029 C C . ARG A 1 250 ? 8.898 -0.287 -27.391 1.00 90.75 250 ARG A C 1
ATOM 2031 O O . ARG A 1 250 ? 9.423 -0.387 -28.496 1.00 90.75 250 ARG A O 1
ATOM 2038 N N . ILE A 1 251 ? 8.065 0.700 -27.057 1.00 88.44 251 ILE A N 1
ATOM 2039 C CA . ILE A 1 251 ? 7.741 1.818 -27.950 1.00 88.44 251 ILE A CA 1
ATOM 2040 C C . ILE A 1 251 ? 9.008 2.631 -28.231 1.00 88.44 251 ILE A C 1
ATOM 2042 O O . ILE A 1 251 ? 9.288 2.963 -29.381 1.00 88.44 251 ILE A O 1
ATOM 2046 N N . VAL A 1 252 ? 9.809 2.901 -27.196 1.00 89.88 252 VAL A N 1
ATOM 2047 C CA . VAL A 1 252 ? 11.055 3.665 -27.327 1.00 89.88 252 VAL A CA 1
ATOM 2048 C C . VAL A 1 252 ? 12.100 2.939 -28.172 1.00 89.88 252 VAL A C 1
ATOM 2050 O O . VAL A 1 252 ? 12.804 3.615 -28.914 1.00 89.88 252 VAL A O 1
ATOM 2053 N N . PHE A 1 253 ? 12.206 1.612 -28.101 1.00 90.94 253 PHE A N 1
ATOM 2054 C CA . PHE A 1 253 ? 13.219 0.817 -28.815 1.00 90.94 253 PHE A CA 1
ATOM 2055 C C . PHE A 1 253 ? 12.687 0.115 -30.077 1.00 90.94 253 PHE A C 1
ATOM 2057 O O . PHE A 1 253 ? 13.299 -0.824 -30.584 1.00 90.94 253 PHE A O 1
ATOM 2064 N N . GLN A 1 254 ? 11.538 0.541 -30.610 1.00 88.62 254 GLN A N 1
ATOM 2065 C CA . GLN A 1 254 ? 10.896 -0.140 -31.738 1.00 88.62 254 GLN A CA 1
ATOM 2066 C C . GLN A 1 254 ? 11.757 -0.143 -33.015 1.00 88.62 254 GLN A C 1
ATOM 2068 O O . GLN A 1 254 ? 11.822 -1.161 -33.703 1.00 88.62 254 GLN A O 1
ATOM 2073 N N . GLU A 1 255 ? 12.414 0.974 -33.334 1.00 86.38 255 GLU A N 1
ATOM 2074 C CA . GLU A 1 255 ? 13.300 1.085 -34.504 1.00 86.38 255 GLU A CA 1
ATOM 2075 C C . GLU A 1 255 ? 14.555 0.218 -34.341 1.00 86.38 255 GLU A C 1
ATOM 2077 O O . GLU A 1 255 ? 14.948 -0.486 -35.272 1.00 86.38 255 GLU A O 1
ATOM 2082 N N . ASP A 1 256 ? 15.133 0.205 -33.138 1.00 86.31 256 ASP A N 1
ATOM 2083 C CA . ASP A 1 256 ? 16.306 -0.604 -32.806 1.00 86.31 256 ASP A CA 1
ATOM 2084 C C . ASP A 1 256 ? 15.999 -2.107 -32.931 1.00 86.31 256 ASP A C 1
ATOM 2086 O O . ASP A 1 256 ? 16.780 -2.874 -33.497 1.00 86.31 256 ASP A O 1
ATOM 2090 N N . LEU A 1 257 ? 14.808 -2.532 -32.493 1.00 84.06 257 LEU A N 1
ATOM 2091 C CA . LEU A 1 257 ? 14.327 -3.904 -32.669 1.00 84.06 257 LEU A CA 1
ATOM 2092 C C . LEU A 1 257 ? 14.142 -4.280 -34.145 1.00 84.06 257 LEU A C 1
ATOM 2094 O O . LEU A 1 257 ? 14.535 -5.374 -34.552 1.00 84.06 257 LEU A O 1
ATOM 2098 N N . GLN A 1 258 ? 13.579 -3.384 -34.961 1.00 83.88 258 GLN A N 1
ATOM 2099 C CA . GLN A 1 258 ? 13.437 -3.618 -36.403 1.00 83.88 258 GLN A CA 1
ATOM 2100 C C . GLN A 1 258 ? 14.797 -3.747 -37.094 1.00 83.88 258 GLN A C 1
ATOM 2102 O O . GLN A 1 258 ? 14.961 -4.571 -37.996 1.00 83.88 258 GLN A O 1
ATOM 2107 N N . TRP A 1 259 ? 15.781 -2.957 -36.664 1.00 83.69 259 TRP A N 1
ATOM 2108 C CA . TRP A 1 259 ? 17.145 -3.044 -37.168 1.00 83.69 259 TRP A CA 1
ATOM 2109 C C . TRP A 1 259 ? 17.800 -4.388 -36.813 1.00 83.69 259 TRP A C 1
ATOM 2111 O O . TRP A 1 259 ? 18.305 -5.070 -37.711 1.00 83.69 259 TRP A O 1
ATOM 2121 N N . LEU A 1 260 ? 17.701 -4.829 -35.553 1.00 79.75 260 LEU A N 1
ATOM 2122 C CA . LEU A 1 260 ? 18.183 -6.150 -35.122 1.00 79.75 260 LEU A CA 1
ATOM 2123 C C . LEU A 1 260 ? 17.507 -7.292 -35.907 1.00 79.75 260 LEU A C 1
ATOM 2125 O O . LEU A 1 260 ? 18.154 -8.272 -36.283 1.00 79.75 260 LEU A O 1
ATOM 2129 N N . ASP A 1 261 ? 16.217 -7.157 -36.218 1.00 78.50 261 ASP A N 1
ATOM 2130 C CA . ASP A 1 261 ? 15.489 -8.133 -37.032 1.00 78.50 261 ASP A CA 1
ATOM 2131 C C . ASP A 1 261 ? 15.990 -8.173 -38.484 1.00 78.50 261 ASP A C 1
ATOM 2133 O O . ASP A 1 261 ? 16.121 -9.257 -39.060 1.00 78.50 261 ASP A O 1
ATOM 2137 N N . CYS A 1 262 ? 16.302 -7.020 -39.080 1.00 77.06 262 CYS A N 1
ATOM 2138 C CA . CYS A 1 262 ? 16.889 -6.937 -40.420 1.00 77.06 262 CYS A CA 1
ATOM 2139 C C . CYS A 1 262 ? 18.270 -7.603 -40.490 1.00 77.06 262 CYS A C 1
ATOM 2141 O O . CYS A 1 262 ? 18.561 -8.290 -41.474 1.00 77.06 262 CYS A O 1
ATOM 2143 N N . LEU A 1 263 ? 19.084 -7.457 -39.440 1.00 69.62 263 LEU A N 1
ATOM 2144 C CA . LEU A 1 263 ? 20.381 -8.127 -39.330 1.00 69.62 263 LEU A CA 1
ATOM 2145 C C . LEU A 1 263 ? 20.250 -9.651 -39.284 1.00 69.62 263 LEU A C 1
ATOM 2147 O O . LEU A 1 263 ? 20.948 -10.348 -40.018 1.00 69.62 263 LEU A O 1
ATOM 2151 N N . SER A 1 264 ? 19.308 -10.169 -38.492 1.00 66.25 264 SER A N 1
ATOM 2152 C CA . SER A 1 264 ? 19.080 -11.619 -38.367 1.00 66.25 264 SER A CA 1
ATOM 2153 C C . SER A 1 264 ? 18.616 -12.293 -39.669 1.00 66.25 264 SER A C 1
ATOM 2155 O O . SER A 1 264 ? 18.767 -13.500 -39.841 1.00 66.25 264 SER A O 1
ATOM 2157 N N . LYS A 1 265 ? 18.064 -11.518 -40.613 1.00 66.12 265 LYS A N 1
ATOM 2158 C CA . LYS A 1 265 ? 17.518 -12.007 -41.890 1.00 66.12 265 LYS A CA 1
ATOM 2159 C C . LYS A 1 265 ? 18.521 -11.960 -43.057 1.00 66.12 265 LYS A C 1
ATOM 2161 O O . LYS A 1 265 ? 18.110 -12.177 -44.193 1.00 66.12 265 LYS A O 1
ATOM 2166 N N . ASN A 1 266 ? 19.813 -11.713 -42.802 1.00 57.47 266 ASN A N 1
ATOM 2167 C CA . ASN A 1 266 ? 20.892 -11.678 -43.809 1.00 57.47 266 ASN A CA 1
ATOM 2168 C C . ASN A 1 266 ? 20.727 -10.634 -44.940 1.00 57.47 266 ASN A C 1
ATOM 2170 O O . ASN A 1 266 ? 21.303 -10.790 -46.015 1.00 57.47 266 ASN A O 1
ATOM 2174 N N . ASN A 1 267 ? 20.017 -9.523 -44.714 1.00 52.00 267 ASN A N 1
ATOM 2175 C CA . ASN A 1 267 ? 19.971 -8.395 -45.663 1.00 52.00 267 ASN A CA 1
ATOM 2176 C C . ASN A 1 267 ? 21.164 -7.433 -45.477 1.00 52.00 267 ASN A C 1
ATOM 2178 O O . ASN A 1 267 ? 20.998 -6.214 -45.415 1.00 52.00 267 ASN A O 1
ATOM 2182 N N . PHE A 1 268 ? 22.380 -7.968 -45.350 1.00 50.62 268 PHE A N 1
ATOM 2183 C CA . PHE A 1 268 ? 23.580 -7.167 -45.105 1.00 50.62 268 PHE A CA 1
ATOM 2184 C C . PHE A 1 268 ? 24.090 -6.564 -46.427 1.00 50.62 268 PHE A C 1
ATOM 2186 O O . PHE A 1 268 ? 24.809 -7.207 -47.188 1.00 50.62 268 PHE A O 1
ATOM 2193 N N . ALA A 1 269 ? 23.701 -5.323 -46.735 1.00 45.59 269 ALA A N 1
ATOM 2194 C CA . ALA A 1 269 ? 24.346 -4.543 -47.792 1.00 45.59 269 ALA A CA 1
ATOM 2195 C C . ALA A 1 269 ? 25.566 -3.801 -47.199 1.00 45.59 269 ALA A C 1
ATOM 2197 O O . ALA A 1 269 ? 25.383 -3.054 -46.235 1.00 45.59 269 ALA A O 1
ATOM 2198 N N . PRO A 1 270 ? 26.788 -3.905 -47.766 1.00 40.53 270 PRO A N 1
ATOM 2199 C CA . PRO A 1 270 ? 28.018 -3.339 -47.182 1.00 40.53 270 PRO A CA 1
ATOM 2200 C C . PRO A 1 270 ? 28.083 -1.801 -47.095 1.00 40.53 270 PRO A C 1
ATOM 2202 O O . PRO A 1 270 ? 29.100 -1.252 -46.692 1.00 40.53 270 PRO A O 1
ATOM 2205 N N . ASN A 1 271 ? 27.015 -1.084 -47.454 1.00 42.09 271 ASN A N 1
ATOM 2206 C CA . ASN A 1 271 ? 26.928 0.379 -47.387 1.00 42.09 271 ASN A CA 1
ATOM 2207 C C . ASN A 1 271 ? 26.179 0.889 -46.135 1.00 42.09 271 ASN A C 1
ATOM 2209 O O . ASN A 1 271 ? 25.678 2.014 -46.116 1.00 42.09 271 ASN A O 1
ATOM 2213 N N . ALA A 1 272 ? 26.111 0.083 -45.071 1.00 45.16 272 ALA A N 1
ATOM 2214 C CA . ALA A 1 272 ? 25.363 0.368 -43.842 1.00 45.16 272 ALA A CA 1
ATOM 2215 C C . ALA A 1 272 ? 26.005 1.408 -42.897 1.00 45.16 272 ALA A C 1
ATOM 2217 O O . ALA A 1 272 ? 25.482 1.648 -41.813 1.00 45.16 272 ALA A O 1
ATOM 2218 N N . GLY A 1 273 ? 27.055 2.124 -43.319 1.00 43.88 273 GLY A N 1
ATOM 2219 C CA . GLY A 1 273 ? 27.586 3.286 -42.583 1.00 43.88 273 GLY A CA 1
ATOM 2220 C C . GLY A 1 273 ? 26.594 4.455 -42.428 1.00 43.88 273 GLY A C 1
ATOM 2221 O O . GLY A 1 273 ? 26.920 5.461 -41.808 1.00 43.88 273 GLY A O 1
ATOM 2222 N N . LYS A 1 274 ? 25.384 4.341 -42.995 1.00 43.50 274 LYS A N 1
ATOM 2223 C CA . LYS A 1 274 ? 24.285 5.319 -42.901 1.00 43.50 274 LYS A CA 1
ATOM 2224 C C . LYS A 1 274 ? 23.040 4.807 -42.158 1.00 43.50 274 LYS A C 1
ATOM 2226 O O . LYS A 1 274 ? 22.041 5.516 -42.133 1.00 43.50 274 LYS A O 1
ATOM 2231 N N . LEU A 1 275 ? 23.078 3.597 -41.592 1.00 44.09 275 LEU A N 1
ATOM 2232 C CA . LEU A 1 275 ? 21.902 2.900 -41.042 1.00 44.09 275 LEU A CA 1
ATOM 2233 C C . LEU A 1 275 ? 22.042 2.522 -39.561 1.00 44.09 275 LEU A C 1
ATOM 2235 O O . LEU A 1 275 ? 21.291 1.687 -39.069 1.00 44.09 275 LEU A O 1
ATOM 2239 N N . PHE A 1 276 ? 22.975 3.146 -38.841 1.00 49.53 276 PHE A N 1
ATOM 2240 C CA . PHE A 1 276 ? 22.870 3.200 -37.386 1.00 49.53 276 PHE A CA 1
ATOM 2241 C C . PHE A 1 276 ? 21.628 4.041 -37.052 1.00 49.53 276 PHE A C 1
ATOM 2243 O O . PHE A 1 276 ? 21.531 5.157 -37.580 1.00 49.53 276 PHE A O 1
ATOM 2250 N N . PRO A 1 277 ? 20.687 3.575 -36.211 1.00 48.00 277 PRO A N 1
ATOM 2251 C CA . PRO A 1 277 ? 19.709 4.475 -35.622 1.00 48.00 277 PRO A CA 1
ATOM 2252 C C . PRO A 1 277 ? 20.509 5.537 -34.869 1.00 48.00 277 PRO A C 1
ATOM 2254 O O . PRO A 1 277 ? 21.160 5.274 -33.861 1.00 48.00 277 PRO A O 1
ATOM 2257 N N . ALA A 1 278 ? 20.575 6.738 -35.440 1.00 44.34 278 ALA A N 1
ATOM 2258 C CA . ALA A 1 278 ? 21.382 7.828 -34.924 1.00 44.34 278 ALA A CA 1
ATOM 2259 C C . ALA A 1 278 ? 20.708 8.423 -33.684 1.00 44.34 278 ALA A C 1
ATOM 2261 O O . ALA A 1 278 ? 20.295 9.579 -33.684 1.00 44.34 278 ALA A O 1
ATOM 2262 N N . ARG A 1 279 ? 20.640 7.664 -32.591 1.00 50.97 279 ARG A N 1
ATOM 2263 C CA . ARG A 1 279 ? 20.566 8.250 -31.255 1.00 50.97 279 ARG A CA 1
ATOM 2264 C C . ARG A 1 279 ? 21.988 8.581 -30.845 1.00 50.97 279 ARG A C 1
ATOM 2266 O O . ARG A 1 279 ? 22.600 7.913 -30.024 1.00 50.97 279 ARG A O 1
ATOM 2273 N N . ARG A 1 280 ? 22.551 9.618 -31.477 1.00 35.38 280 ARG A N 1
ATOM 2274 C CA . ARG A 1 280 ? 23.716 10.274 -30.883 1.00 35.38 280 ARG A CA 1
ATOM 2275 C C . ARG A 1 280 ? 23.284 10.752 -29.498 1.00 35.38 280 ARG A C 1
ATOM 2277 O O . ARG A 1 280 ? 22.285 11.475 -29.413 1.00 35.38 280 ARG A O 1
ATOM 2284 N N . PRO A 1 281 ? 24.034 10.442 -28.436 1.00 32.72 281 PRO A N 1
ATOM 2285 C CA . PRO A 1 281 ? 23.965 11.250 -27.238 1.00 32.72 281 PRO A CA 1
ATOM 2286 C C . PRO A 1 281 ? 24.269 12.690 -27.662 1.00 32.72 281 PRO A C 1
ATOM 2288 O O . PRO A 1 281 ? 25.263 12.936 -28.351 1.00 32.72 281 PRO A O 1
ATOM 2291 N N . LYS A 1 282 ? 23.439 13.657 -27.263 1.00 30.92 282 LYS A N 1
ATOM 2292 C CA . LYS A 1 282 ? 23.899 15.047 -27.160 1.00 30.92 282 LYS A CA 1
ATOM 2293 C C . LYS A 1 282 ? 24.909 15.094 -26.009 1.00 30.92 282 LYS A C 1
ATOM 2295 O O . LYS A 1 282 ? 24.575 15.482 -24.897 1.00 30.92 282 LYS A O 1
ATOM 2300 N N . LEU A 1 283 ? 26.107 14.578 -26.254 1.00 33.81 283 LEU A N 1
ATOM 2301 C CA . LEU A 1 283 ? 27.264 14.738 -25.392 1.00 33.81 283 LEU A CA 1
ATOM 2302 C C . LEU A 1 283 ? 27.924 16.051 -25.809 1.00 33.81 283 LEU A C 1
ATOM 2304 O O . LEU A 1 283 ? 28.471 16.135 -26.902 1.00 33.81 283 LEU A O 1
ATOM 2308 N N . PHE A 1 284 ? 27.824 17.039 -24.919 1.00 33.38 284 PHE A N 1
ATOM 2309 C CA . PHE A 1 284 ? 28.626 18.263 -24.879 1.00 33.38 284 PHE A CA 1
ATOM 2310 C C . PHE A 1 284 ? 28.610 19.134 -26.148 1.00 33.38 284 PHE A C 1
ATOM 2312 O O . PHE A 1 284 ? 29.513 19.063 -26.975 1.00 33.38 284 PHE A O 1
ATOM 2319 N N . ASP A 1 285 ? 27.632 20.042 -26.232 1.00 27.61 285 ASP A N 1
ATOM 2320 C CA . ASP A 1 285 ? 27.872 21.332 -26.889 1.00 27.61 285 ASP A CA 1
ATOM 2321 C C . ASP A 1 285 ? 28.487 22.271 -25.838 1.00 27.61 285 ASP A C 1
ATOM 2323 O O . ASP A 1 285 ? 27.922 22.446 -24.754 1.00 27.61 285 ASP A O 1
ATOM 2327 N N . HIS A 1 286 ? 29.680 22.783 -26.147 1.00 33.97 286 HIS A N 1
ATOM 2328 C CA . HIS A 1 286 ? 30.385 23.829 -25.403 1.00 33.97 286 HIS A CA 1
ATOM 2329 C C . HIS A 1 286 ? 29.616 25.154 -25.386 1.00 33.97 286 HIS A C 1
ATOM 2331 O O . HIS A 1 286 ? 29.003 25.496 -26.424 1.00 33.97 286 HIS A O 1
#

pLDDT: mean 74.99, std 18.59, range [27.61, 94.44]